Protein AF-A0A1M5I866-F1 (afdb_monomer_lite)

Structure (mmCIF, N/CA/C/O backbone):
data_AF-A0A1M5I866-F1
#
_entry.id   AF-A0A1M5I866-F1
#
loop_
_atom_site.group_PDB
_atom_site.id
_atom_site.type_symbol
_atom_site.label_atom_id
_atom_site.label_alt_id
_atom_site.label_comp_id
_atom_site.label_asym_id
_atom_site.label_entity_id
_atom_site.label_seq_id
_atom_site.pdbx_PDB_ins_code
_atom_site.Cartn_x
_atom_site.Cartn_y
_atom_site.Cartn_z
_atom_site.occupancy
_atom_site.B_iso_or_equiv
_atom_site.auth_seq_id
_atom_site.auth_comp_id
_atom_site.auth_asym_id
_atom_site.auth_atom_id
_atom_site.pdbx_PDB_model_num
ATOM 1 N N . MET A 1 1 ? -6.888 -16.465 33.500 1.00 37.28 1 MET A N 1
ATOM 2 C CA . MET A 1 1 ? -6.127 -15.785 32.427 1.00 37.28 1 MET A CA 1
ATOM 3 C C . MET A 1 1 ? -6.148 -16.662 31.179 1.00 37.28 1 MET A C 1
ATOM 5 O O . MET A 1 1 ? -5.552 -17.730 31.205 1.00 37.28 1 MET A O 1
ATOM 9 N N . ARG A 1 2 ? -6.890 -16.289 30.126 1.00 39.66 2 ARG A N 1
ATOM 10 C CA . ARG A 1 2 ? -6.839 -16.986 28.824 1.00 39.66 2 ARG A CA 1
ATOM 11 C C . ARG A 1 2 ? -5.579 -16.528 28.079 1.00 39.66 2 ARG A C 1
ATOM 13 O O . ARG A 1 2 ? -5.334 -15.328 28.019 1.00 39.66 2 ARG A O 1
ATOM 20 N N . LYS A 1 3 ? -4.788 -17.458 27.536 1.00 46.94 3 LYS A N 1
ATOM 21 C CA . LYS A 1 3 ? -3.702 -17.131 26.597 1.00 46.94 3 LYS A CA 1
ATOM 22 C C . LYS A 1 3 ? -4.344 -16.700 25.273 1.00 46.94 3 LYS A C 1
ATOM 24 O O . LYS A 1 3 ? -5.095 -17.491 24.710 1.00 46.94 3 LYS A O 1
ATOM 29 N N . LEU A 1 4 ? -4.096 -15.469 24.817 1.00 56.19 4 LEU A N 1
ATOM 30 C CA . LEU A 1 4 ? -4.446 -15.062 23.452 1.00 56.19 4 LEU A CA 1
ATOM 31 C C . LEU A 1 4 ? -3.505 -15.770 22.474 1.00 56.19 4 LEU A C 1
ATOM 33 O O . LEU A 1 4 ? -2.300 -15.821 22.721 1.00 56.19 4 LEU A O 1
ATOM 37 N N . SER A 1 5 ? -4.049 -16.312 21.385 1.00 70.25 5 SER A N 1
ATOM 38 C CA . SER A 1 5 ? -3.230 -16.724 20.246 1.00 70.25 5 SER A CA 1
ATOM 39 C C . SER A 1 5 ? -2.804 -15.500 19.425 1.00 70.25 5 SER A C 1
ATOM 41 O O . SER A 1 5 ? -3.466 -14.460 19.466 1.00 70.25 5 SER A O 1
ATOM 43 N N . ASP A 1 6 ? -1.728 -15.621 18.644 1.00 74.88 6 ASP A N 1
ATOM 44 C CA . ASP A 1 6 ? -1.258 -14.540 17.761 1.00 74.88 6 ASP A CA 1
ATOM 45 C C . ASP A 1 6 ? -2.342 -14.092 16.764 1.00 74.88 6 ASP A C 1
ATOM 47 O O . ASP A 1 6 ? -2.430 -12.916 16.409 1.00 74.88 6 ASP A O 1
ATOM 51 N N . LEU A 1 7 ? -3.221 -15.018 16.364 1.00 78.88 7 LEU A N 1
ATOM 52 C CA . LEU A 1 7 ? -4.364 -14.740 15.498 1.00 78.88 7 LEU A CA 1
ATOM 53 C C . LEU A 1 7 ? -5.448 -13.923 16.215 1.00 78.88 7 LEU A C 1
ATOM 55 O O . LEU A 1 7 ? -5.993 -12.985 15.634 1.00 78.88 7 LEU A O 1
ATOM 59 N N . ASP A 1 8 ? -5.748 -14.244 17.476 1.00 81.06 8 ASP A N 1
ATOM 60 C CA . ASP A 1 8 ? -6.726 -13.496 18.278 1.00 81.06 8 ASP A CA 1
ATOM 61 C C . ASP A 1 8 ? -6.262 -12.057 18.503 1.00 81.06 8 ASP A C 1
ATOM 63 O O . ASP A 1 8 ? -7.055 -11.119 18.400 1.00 81.06 8 ASP A O 1
ATOM 67 N N . LEU A 1 9 ? -4.963 -11.877 18.756 1.00 82.69 9 LEU A N 1
ATOM 68 C CA . LEU A 1 9 ? -4.355 -10.560 18.883 1.00 82.69 9 LEU A CA 1
ATOM 69 C C . LEU A 1 9 ? -4.421 -9.789 17.558 1.00 82.69 9 LEU A C 1
ATOM 71 O O . LEU A 1 9 ? -4.830 -8.631 17.546 1.00 82.69 9 LEU A O 1
ATOM 75 N N . ALA A 1 10 ? -4.084 -10.421 16.433 1.00 80.94 10 ALA A N 1
ATOM 76 C CA . ALA A 1 10 ? -4.152 -9.776 15.123 1.00 80.94 10 ALA A CA 1
ATOM 77 C C . ALA A 1 10 ? -5.589 -9.356 14.748 1.00 80.94 10 ALA A C 1
ATOM 79 O O . ALA A 1 10 ? -5.802 -8.257 14.229 1.00 80.94 10 ALA A O 1
ATOM 80 N N . ASN A 1 11 ? -6.584 -10.183 15.079 1.00 84.94 11 ASN A N 1
ATOM 81 C CA . ASN A 1 11 ? -8.001 -9.864 14.896 1.00 84.94 11 ASN A CA 1
ATOM 82 C C . ASN A 1 11 ? -8.461 -8.715 15.799 1.00 84.94 11 ASN A C 1
ATOM 84 O O . ASN A 1 11 ? -9.189 -7.831 15.343 1.00 84.94 11 ASN A O 1
ATOM 88 N N . LEU A 1 12 ? -8.018 -8.698 17.060 1.00 85.81 12 LEU A N 1
ATOM 89 C CA . LEU A 1 12 ? -8.283 -7.599 17.986 1.00 85.81 12 LEU A CA 1
ATOM 90 C C . LEU A 1 12 ? -7.741 -6.285 17.432 1.00 85.81 12 LEU A C 1
ATOM 92 O O . LEU A 1 12 ? -8.480 -5.310 17.337 1.00 85.81 12 LEU A O 1
ATOM 96 N N . ILE A 1 13 ? -6.479 -6.272 17.007 1.00 87.44 13 ILE A N 1
ATOM 97 C CA . ILE A 1 13 ? -5.832 -5.078 16.460 1.00 87.44 13 ILE A CA 1
ATOM 98 C C . ILE A 1 13 ? -6.568 -4.600 15.203 1.00 87.44 13 ILE A C 1
ATOM 100 O O . ILE A 1 13 ? -6.864 -3.413 15.084 1.00 87.44 13 ILE A O 1
ATOM 104 N N . SER A 1 14 ? -6.899 -5.506 14.279 1.00 85.81 14 SER A N 1
ATOM 105 C CA . SER A 1 14 ? -7.680 -5.179 13.081 1.00 85.81 14 SER A CA 1
ATOM 106 C C . SER A 1 14 ? -9.001 -4.496 13.446 1.00 85.81 14 SER A C 1
ATOM 108 O O . SER A 1 14 ? -9.296 -3.405 12.955 1.00 85.81 14 SER A O 1
ATOM 110 N N . LYS A 1 15 ? -9.752 -5.082 14.388 1.00 86.31 15 LYS A N 1
ATOM 111 C CA . LYS A 1 15 ? -11.013 -4.520 14.885 1.00 86.31 15 LYS A CA 1
ATOM 112 C C . LYS A 1 15 ? -10.823 -3.115 15.460 1.00 86.31 15 LYS A C 1
ATOM 114 O O . LYS A 1 15 ? -11.626 -2.237 15.163 1.00 86.31 15 LYS A O 1
ATOM 119 N N . ARG A 1 16 ? -9.752 -2.883 16.224 1.00 88.94 16 ARG A N 1
ATOM 120 C CA . ARG A 1 16 ? -9.436 -1.565 16.794 1.00 88.94 16 ARG A CA 1
ATOM 121 C C . ARG A 1 16 ? -9.176 -0.500 15.739 1.00 88.94 16 ARG A C 1
ATOM 123 O O . ARG A 1 16 ? -9.615 0.629 15.910 1.00 88.94 16 ARG A O 1
ATOM 130 N N . ILE A 1 17 ? -8.501 -0.843 14.643 1.00 89.00 17 ILE A N 1
ATOM 131 C CA . ILE A 1 17 ? -8.287 0.102 13.538 1.00 89.00 17 ILE A CA 1
ATOM 132 C C . ILE A 1 17 ? -9.621 0.532 12.919 1.00 89.00 17 ILE A C 1
ATOM 134 O O . ILE A 1 17 ? -9.815 1.718 12.662 1.00 89.00 17 ILE A O 1
ATOM 138 N N . PHE A 1 18 ? -10.548 -0.406 12.710 1.00 85.75 18 PHE A N 1
ATOM 139 C CA . PHE A 1 18 ? -11.878 -0.071 12.195 1.00 85.75 18 PHE A CA 1
ATOM 140 C C . PHE A 1 18 ? -12.699 0.743 13.196 1.00 85.75 18 PHE A C 1
ATOM 142 O O . PHE A 1 18 ? -13.291 1.737 12.803 1.00 85.75 18 PHE A O 1
ATOM 149 N N . GLU A 1 19 ? -12.647 0.404 14.485 1.00 85.94 19 GLU A N 1
ATOM 150 C CA . GLU A 1 19 ? -13.322 1.160 15.547 1.00 85.94 19 GLU A CA 1
ATOM 151 C C . GLU A 1 19 ? -12.848 2.622 15.604 1.00 85.94 19 GLU A C 1
ATOM 153 O O . GLU A 1 19 ? -13.665 3.534 15.698 1.00 85.94 19 GLU A O 1
ATOM 158 N N . ILE A 1 20 ? -11.539 2.870 15.470 1.00 87.62 20 ILE A N 1
ATOM 159 C CA . ILE A 1 20 ? -10.999 4.234 15.351 1.00 87.62 20 ILE A CA 1
ATOM 160 C C . ILE A 1 20 ? -11.556 4.917 14.097 1.00 87.62 20 ILE A C 1
ATOM 162 O O . ILE A 1 20 ? -11.954 6.079 14.164 1.00 87.62 20 ILE A O 1
ATOM 166 N N . GLY A 1 21 ? -11.595 4.217 12.961 1.00 82.50 21 GLY A N 1
ATOM 167 C CA . GLY A 1 21 ? -12.137 4.740 11.705 1.00 82.50 21 GLY A CA 1
ATOM 168 C C . GLY A 1 21 ? -13.603 5.145 11.823 1.00 82.50 21 GLY A C 1
ATOM 169 O O . GLY A 1 21 ? -13.958 6.243 11.407 1.00 82.50 21 GLY A O 1
ATOM 170 N N . ASP A 1 22 ? -14.422 4.314 12.463 1.00 81.69 22 ASP A N 1
ATOM 171 C CA . ASP A 1 22 ? -15.848 4.566 12.673 1.00 81.69 22 ASP A CA 1
ATOM 172 C C . ASP A 1 22 ? -16.076 5.745 13.628 1.00 81.69 22 ASP A C 1
ATOM 174 O O . ASP A 1 22 ? -16.865 6.640 13.332 1.00 81.69 22 ASP A O 1
ATOM 178 N N . LEU A 1 23 ? -15.339 5.804 14.744 1.00 82.94 23 LEU A N 1
ATOM 179 C CA . LEU A 1 23 ? -15.440 6.895 15.722 1.00 82.94 23 LEU A CA 1
ATOM 180 C C . LEU A 1 23 ? -14.969 8.239 15.160 1.00 82.94 23 LEU A C 1
ATOM 182 O O . LEU A 1 23 ? -15.486 9.290 15.533 1.00 82.94 23 LEU A O 1
ATOM 186 N N . THR A 1 24 ? -13.965 8.210 14.286 1.00 83.38 24 THR A N 1
ATOM 187 C CA . THR A 1 24 ? -13.359 9.415 13.710 1.00 83.38 24 THR A CA 1
ATOM 188 C C . THR A 1 24 ? -13.899 9.743 12.328 1.00 83.38 24 THR A C 1
ATOM 190 O O . THR A 1 24 ? -13.539 10.786 11.796 1.00 83.38 24 THR A O 1
ATOM 193 N N . GLU A 1 25 ? -14.761 8.909 11.745 1.00 82.12 25 GLU A N 1
ATOM 194 C CA . GLU A 1 25 ? -15.251 9.002 10.361 1.00 82.12 25 GLU A CA 1
ATOM 195 C C . GLU A 1 25 ? -14.118 9.109 9.320 1.00 82.12 25 GLU A C 1
ATOM 197 O O . GLU A 1 25 ? -14.269 9.720 8.258 1.00 82.12 25 GLU A O 1
ATOM 202 N N . LEU A 1 26 ? -12.943 8.558 9.629 1.00 79.25 26 LEU A N 1
ATOM 203 C CA . LEU A 1 26 ? -11.803 8.557 8.723 1.00 79.25 26 LEU A CA 1
ATOM 204 C C . LEU A 1 26 ? -11.763 7.260 7.922 1.00 79.25 26 LEU A C 1
ATOM 206 O O . LEU A 1 26 ? -11.798 6.158 8.466 1.00 79.25 26 LEU A O 1
ATOM 210 N N . SER A 1 27 ? -11.577 7.395 6.610 1.00 83.19 27 SER A N 1
ATOM 211 C CA . SER A 1 27 ? -11.164 6.263 5.781 1.00 83.19 27 SER A CA 1
ATOM 212 C C . SER A 1 27 ? -9.758 5.789 6.174 1.00 83.19 27 SER A C 1
ATOM 214 O O . SER A 1 27 ? -8.966 6.559 6.720 1.00 83.19 27 SER A O 1
ATOM 216 N N . LEU A 1 28 ? -9.399 4.548 5.830 1.00 78.19 28 LEU A N 1
ATOM 217 C CA . LEU A 1 28 ? -8.032 4.042 6.037 1.00 78.19 28 LEU A CA 1
ATOM 218 C C . LEU A 1 28 ? -6.965 4.920 5.360 1.00 78.19 28 LEU A C 1
ATOM 220 O O . LEU A 1 28 ? -5.873 5.077 5.901 1.00 78.19 28 LEU A O 1
ATOM 224 N N . ASP A 1 29 ? -7.276 5.502 4.198 1.00 79.00 29 ASP A N 1
ATOM 225 C CA . ASP A 1 29 ? -6.375 6.419 3.490 1.00 79.00 29 ASP A CA 1
ATOM 226 C C . ASP A 1 29 ? -6.192 7.725 4.276 1.00 79.00 29 ASP A C 1
ATOM 228 O O . ASP A 1 29 ? -5.072 8.176 4.511 1.00 79.00 29 ASP A O 1
ATOM 232 N N . SER A 1 30 ? -7.296 8.312 4.741 1.00 78.75 30 SER A N 1
ATOM 233 C CA . SER A 1 30 ? -7.289 9.536 5.548 1.00 78.75 30 SER A CA 1
ATOM 234 C C . SER A 1 30 ? -6.569 9.328 6.882 1.00 78.75 30 SER A C 1
ATOM 236 O O . SER A 1 30 ? -5.792 10.180 7.303 1.00 78.75 30 SER A O 1
ATOM 238 N N . MET A 1 31 ? -6.773 8.172 7.516 1.00 83.25 31 MET A N 1
ATOM 239 C CA . MET A 1 31 ? -6.103 7.781 8.754 1.00 83.25 31 MET A CA 1
ATOM 240 C C . MET A 1 31 ? -4.597 7.586 8.553 1.00 83.25 31 MET A C 1
ATOM 242 O O . MET A 1 31 ? -3.817 8.009 9.402 1.00 83.25 31 MET A O 1
ATOM 246 N N . ALA A 1 32 ? -4.169 7.006 7.426 1.00 85.56 32 ALA A N 1
ATOM 247 C CA . ALA A 1 32 ? -2.751 6.878 7.079 1.00 85.56 32 ALA A CA 1
ATOM 248 C C . ALA A 1 32 ? -2.067 8.251 7.029 1.00 85.56 32 ALA A C 1
ATOM 250 O O . ALA A 1 32 ? -1.017 8.460 7.633 1.00 85.56 32 ALA A O 1
ATOM 251 N N . ILE A 1 33 ? -2.705 9.206 6.347 1.00 83.12 33 ILE A N 1
ATOM 252 C CA . ILE A 1 33 ? -2.196 10.574 6.218 1.00 83.12 33 ILE A CA 1
ATOM 253 C C . ILE A 1 33 ? -2.158 11.259 7.588 1.00 83.12 33 ILE A C 1
ATOM 255 O O . ILE A 1 33 ? -1.139 11.844 7.942 1.00 83.12 33 ILE A O 1
ATOM 259 N N . PHE A 1 34 ? -3.239 11.158 8.363 1.00 83.81 34 PHE A N 1
ATOM 260 C CA . PHE A 1 34 ? -3.359 11.825 9.660 1.00 83.81 34 PHE A CA 1
ATOM 261 C C . PHE A 1 34 ? -2.366 11.290 10.703 1.00 83.81 34 PHE A C 1
ATOM 263 O O . PHE A 1 34 ? -1.769 12.059 11.446 1.00 83.81 34 PHE A O 1
ATOM 270 N N . THR A 1 35 ? -2.145 9.975 10.731 1.00 87.38 35 THR A N 1
ATOM 271 C CA . THR A 1 35 ? -1.233 9.319 11.688 1.00 87.38 35 THR A CA 1
ATOM 272 C C . THR A 1 35 ? 0.227 9.295 11.228 1.00 87.38 35 THR A C 1
ATOM 274 O O . THR A 1 35 ? 1.113 8.897 11.984 1.00 87.38 35 THR A O 1
ATOM 277 N N . GLY A 1 36 ? 0.502 9.670 9.974 1.00 83.00 36 GLY A N 1
ATOM 278 C CA . GLY A 1 36 ? 1.836 9.571 9.375 1.00 83.00 36 GLY A CA 1
ATOM 279 C C . GLY A 1 36 ? 2.321 8.130 9.166 1.00 83.00 36 GLY A C 1
ATOM 280 O O . GLY A 1 36 ? 3.514 7.900 8.958 1.00 83.00 36 GLY A O 1
ATOM 281 N N . VAL A 1 37 ? 1.420 7.145 9.227 1.00 85.88 37 VAL A N 1
ATOM 282 C CA . VAL A 1 37 ? 1.718 5.729 8.982 1.00 85.88 37 VAL A CA 1
ATOM 283 C C . VAL A 1 37 ? 1.367 5.372 7.542 1.00 85.88 37 VAL A C 1
ATOM 285 O O . VAL A 1 37 ? 0.352 5.802 7.006 1.00 85.88 37 VAL A O 1
ATOM 288 N N . SER A 1 38 ? 2.196 4.553 6.887 1.00 83.75 38 SER A N 1
ATOM 289 C CA . SER A 1 38 ? 1.929 4.166 5.499 1.00 83.75 38 SER A CA 1
ATOM 290 C C . SER A 1 38 ? 0.591 3.430 5.357 1.00 83.75 38 SER A C 1
ATOM 292 O O . SER A 1 38 ? 0.258 2.551 6.159 1.00 83.75 38 SER A O 1
ATOM 294 N N . TYR A 1 39 ? -0.137 3.708 4.274 1.00 84.06 39 TYR A N 1
ATOM 295 C CA . TYR A 1 39 ? -1.367 2.982 3.955 1.00 84.06 39 TYR A CA 1
ATOM 296 C C . TYR A 1 39 ? -1.141 1.465 3.862 1.00 84.06 39 TYR A C 1
ATOM 298 O O . TYR A 1 39 ? -1.969 0.681 4.318 1.00 84.06 39 TYR A O 1
ATOM 306 N N . SER A 1 40 ? -0.000 1.025 3.317 1.00 80.31 40 SER A N 1
ATOM 307 C CA . SER A 1 40 ? 0.361 -0.398 3.267 1.00 80.31 40 SER A CA 1
ATOM 308 C C . SER A 1 40 ? 0.444 -1.038 4.650 1.00 80.31 40 SER A C 1
ATOM 310 O O . SER A 1 40 ? 0.011 -2.178 4.808 1.00 80.31 40 SER A O 1
ATOM 312 N N . THR A 1 41 ? 0.950 -0.306 5.646 1.00 81.06 41 THR A N 1
ATOM 313 C CA . THR A 1 41 ? 1.003 -0.759 7.039 1.00 81.06 41 THR A CA 1
ATOM 314 C C . THR A 1 41 ? -0.411 -0.913 7.588 1.00 81.06 41 THR A C 1
ATOM 316 O O . THR A 1 41 ? -0.772 -2.018 7.985 1.00 81.06 41 THR A O 1
ATOM 319 N N . LEU A 1 42 ? -1.248 0.132 7.518 1.00 83.81 42 LEU A N 1
ATOM 320 C CA . LEU A 1 42 ? -2.639 0.078 7.996 1.00 83.81 42 LEU A CA 1
ATOM 321 C C . LEU A 1 42 ? -3.463 -1.011 7.294 1.00 83.81 42 LEU A C 1
ATOM 323 O O . LEU A 1 42 ? -4.204 -1.748 7.941 1.00 83.81 42 LEU A O 1
ATOM 327 N N . ARG A 1 43 ? -3.286 -1.176 5.980 1.00 83.94 43 ARG A N 1
ATOM 328 C CA . ARG A 1 43 ? -3.951 -2.221 5.191 1.00 83.94 43 ARG A CA 1
ATOM 329 C C . ARG A 1 43 ? -3.506 -3.631 5.569 1.00 83.94 43 ARG A C 1
ATOM 331 O O . ARG A 1 43 ? -4.274 -4.572 5.401 1.00 83.94 43 ARG A O 1
ATOM 338 N N . SER A 1 44 ? -2.264 -3.805 6.006 1.00 79.31 44 SER A N 1
ATOM 339 C CA . SER A 1 44 ? -1.793 -5.109 6.469 1.00 79.31 44 SER A CA 1
ATOM 340 C C . SER A 1 44 ? -2.295 -5.415 7.882 1.00 79.31 44 SER A C 1
ATOM 342 O O . SER A 1 44 ? -2.679 -6.553 8.153 1.00 79.31 44 SER A O 1
ATOM 344 N N . ILE A 1 45 ? -2.385 -4.396 8.751 1.00 82.12 45 ILE A N 1
ATOM 345 C CA . ILE A 1 45 ? -3.019 -4.511 10.077 1.00 82.12 45 ILE A CA 1
ATOM 346 C C . ILE A 1 45 ? -4.474 -4.943 9.933 1.00 82.12 45 ILE A C 1
ATOM 348 O O . ILE A 1 45 ? -4.892 -5.913 10.558 1.00 82.12 45 ILE A O 1
ATOM 352 N N . SER A 1 46 ? -5.237 -4.263 9.074 1.00 77.62 46 SER A N 1
ATOM 353 C CA . SER A 1 46 ? -6.660 -4.559 8.878 1.00 77.62 46 SER A CA 1
ATOM 354 C C . SER A 1 46 ? -6.921 -5.945 8.282 1.00 77.62 46 SER A C 1
ATOM 356 O O . SER A 1 46 ? -8.031 -6.465 8.360 1.00 77.62 46 SER A O 1
ATOM 358 N N . LYS A 1 47 ? -5.891 -6.576 7.710 1.00 78.62 47 LYS A N 1
ATOM 359 C CA . LYS A 1 47 ? -5.925 -7.947 7.193 1.00 78.62 47 LYS A CA 1
ATOM 360 C C . LYS A 1 47 ? -5.326 -8.980 8.142 1.00 78.62 47 LYS A C 1
ATOM 362 O O . LYS A 1 47 ? -5.208 -10.134 7.743 1.00 78.62 47 LYS A O 1
ATOM 367 N N . ALA A 1 48 ? -4.927 -8.578 9.351 1.00 74.81 48 ALA A N 1
ATOM 368 C CA . ALA A 1 48 ? -4.267 -9.447 10.321 1.00 74.81 48 ALA A CA 1
ATOM 369 C C . ALA A 1 48 ? -3.018 -10.162 9.744 1.00 74.81 48 ALA A C 1
ATOM 371 O O . ALA A 1 48 ? -2.714 -11.289 10.122 1.00 74.81 48 ALA A O 1
ATOM 372 N N . SER A 1 49 ? -2.303 -9.527 8.798 1.00 62.34 49 SER A N 1
ATOM 373 C CA . SER A 1 49 ? -1.291 -10.197 7.961 1.00 62.34 49 SER A CA 1
ATOM 374 C C . SER A 1 49 ? 0.167 -9.784 8.201 1.00 62.34 49 SER A C 1
ATOM 376 O O . SER A 1 49 ? 1.049 -10.312 7.527 1.00 62.34 49 SER A O 1
ATOM 378 N N . LEU A 1 50 ? 0.458 -8.850 9.118 1.00 61.41 50 LEU A N 1
ATOM 379 C CA . LEU A 1 50 ? 1.837 -8.456 9.459 1.00 61.41 50 LEU A CA 1
ATOM 380 C C . LEU A 1 50 ? 2.070 -8.342 10.967 1.00 61.41 50 LEU A C 1
ATOM 382 O O . LEU A 1 50 ? 1.238 -7.794 11.688 1.00 61.41 50 LEU A O 1
ATOM 386 N N . SER A 1 51 ? 3.277 -8.715 11.399 1.00 66.19 51 SER A N 1
ATOM 387 C CA . SER A 1 51 ? 3.848 -8.298 12.681 1.00 66.19 51 SER A CA 1
ATOM 388 C C . SER A 1 51 ? 4.282 -6.832 12.594 1.00 66.19 51 SER A C 1
ATOM 390 O O . SER A 1 51 ? 5.176 -6.493 11.814 1.00 66.19 51 SER A O 1
ATOM 392 N N . ILE A 1 52 ? 3.650 -5.955 13.368 1.00 74.75 52 ILE A N 1
ATOM 393 C CA . ILE A 1 52 ? 3.927 -4.514 13.369 1.00 74.75 52 ILE A CA 1
ATOM 394 C C . ILE A 1 52 ? 4.540 -4.084 14.692 1.00 74.75 52 ILE A C 1
ATOM 396 O O . ILE A 1 52 ? 4.246 -4.651 15.742 1.00 74.75 52 ILE A O 1
ATOM 400 N N . SER A 1 53 ? 5.440 -3.101 14.624 1.00 81.88 53 SER A N 1
ATOM 401 C CA . SER A 1 53 ? 6.135 -2.587 15.798 1.00 81.88 53 SER A CA 1
ATOM 402 C C . SER A 1 53 ? 5.189 -1.820 16.723 1.00 81.88 53 SER A C 1
ATOM 404 O O . SER A 1 53 ? 4.277 -1.126 16.271 1.00 81.88 53 SER A O 1
ATOM 406 N N . LEU A 1 54 ? 5.472 -1.871 18.028 1.00 83.12 54 LEU A N 1
ATOM 407 C CA . LEU A 1 54 ? 4.808 -1.034 19.036 1.00 83.12 54 LEU A CA 1
ATOM 408 C C . LEU A 1 54 ? 4.906 0.466 18.707 1.00 83.12 54 LEU A C 1
ATOM 410 O O . LEU A 1 54 ? 3.946 1.194 18.935 1.00 83.12 54 LEU A O 1
ATOM 414 N N . ASP A 1 55 ? 6.011 0.906 18.095 1.00 84.25 55 ASP A N 1
ATOM 415 C CA . ASP A 1 55 ? 6.187 2.290 17.623 1.00 84.25 55 ASP A CA 1
ATOM 416 C C . ASP A 1 55 ? 5.116 2.696 16.601 1.00 84.25 55 ASP A C 1
ATOM 418 O O . ASP A 1 55 ? 4.538 3.777 16.680 1.00 84.25 55 ASP A O 1
ATOM 422 N N . SER A 1 56 ? 4.780 1.800 15.669 1.00 84.62 56 SER A N 1
ATOM 423 C CA . SER A 1 56 ? 3.741 2.075 14.674 1.00 84.62 56 SER A CA 1
ATOM 424 C C . SER A 1 56 ? 2.366 2.201 15.330 1.00 84.62 56 SER A C 1
ATOM 426 O O . SER A 1 56 ? 1.592 3.078 14.957 1.00 84.62 56 SER A O 1
ATOM 428 N N . PHE A 1 57 ? 2.065 1.371 16.334 1.00 88.19 57 PHE A N 1
ATOM 429 C CA . PHE A 1 57 ? 0.822 1.496 17.100 1.00 88.19 57 PHE A CA 1
ATOM 430 C C . PHE A 1 57 ? 0.774 2.790 17.907 1.00 88.19 57 PHE A C 1
ATOM 432 O O . PHE A 1 57 ? -0.271 3.434 17.943 1.00 88.19 57 PHE A O 1
ATOM 439 N N . ALA A 1 58 ? 1.898 3.219 18.484 1.00 87.88 58 ALA A N 1
ATOM 440 C CA . ALA A 1 58 ? 1.980 4.494 19.188 1.00 87.88 58 ALA A CA 1
ATOM 441 C C . ALA A 1 58 ? 1.660 5.667 18.250 1.00 87.88 58 ALA A C 1
ATOM 443 O O . ALA A 1 58 ? 0.865 6.532 18.608 1.00 87.88 58 ALA A O 1
ATOM 444 N N . ARG A 1 59 ? 2.190 5.654 17.019 1.00 88.50 59 ARG A N 1
ATOM 445 C CA . ARG A 1 59 ? 1.880 6.669 15.996 1.00 88.50 59 ARG A CA 1
ATOM 446 C C . ARG A 1 59 ? 0.420 6.658 15.552 1.00 88.50 59 ARG A C 1
ATOM 448 O O . ARG A 1 59 ? -0.127 7.715 15.272 1.00 88.50 59 ARG A O 1
ATOM 455 N N . ILE A 1 60 ? -0.216 5.487 15.502 1.00 89.94 60 ILE A N 1
ATOM 456 C CA . ILE A 1 60 ? -1.648 5.382 15.185 1.00 89.94 60 ILE A CA 1
ATOM 457 C C . ILE A 1 60 ? -2.494 5.943 16.331 1.00 89.94 60 ILE A C 1
ATOM 459 O O . ILE A 1 60 ? -3.454 6.659 16.082 1.00 89.94 60 ILE A O 1
ATOM 463 N N . CYS A 1 61 ? -2.147 5.626 17.579 1.00 90.88 61 CYS A N 1
ATOM 464 C CA . CYS A 1 61 ? -2.968 5.944 18.748 1.00 90.88 61 CYS A CA 1
ATOM 465 C C . CYS A 1 61 ? -2.795 7.388 19.241 1.00 90.88 61 CYS A C 1
ATOM 467 O O . CYS A 1 61 ? -3.762 8.003 19.695 1.00 90.88 61 CYS A O 1
ATOM 469 N N . SER A 1 62 ? -1.579 7.934 19.151 1.00 89.31 62 SER A N 1
ATOM 470 C CA . SER A 1 62 ? -1.221 9.243 19.709 1.00 89.31 62 SER A CA 1
ATOM 471 C C . SER A 1 62 ? -2.093 10.398 19.191 1.00 89.31 62 SER A C 1
ATOM 473 O O . SER A 1 62 ? -2.586 11.147 20.034 1.00 89.31 62 SER A O 1
ATOM 475 N N . PRO A 1 63 ? -2.383 10.524 17.880 1.00 88.25 63 PRO A N 1
ATOM 476 C CA . PRO A 1 63 ? -3.240 11.596 17.358 1.00 88.25 63 PRO A CA 1
ATOM 477 C C . PRO A 1 63 ? -4.691 11.545 17.855 1.00 88.25 63 PRO A C 1
ATOM 479 O O . PRO A 1 63 ? -5.403 12.542 17.804 1.00 88.25 63 PRO A O 1
ATOM 482 N N . PHE A 1 64 ? -5.144 10.386 18.339 1.00 89.06 64 PHE A N 1
ATOM 483 C CA . PHE A 1 64 ? -6.492 10.195 18.879 1.00 89.06 64 PH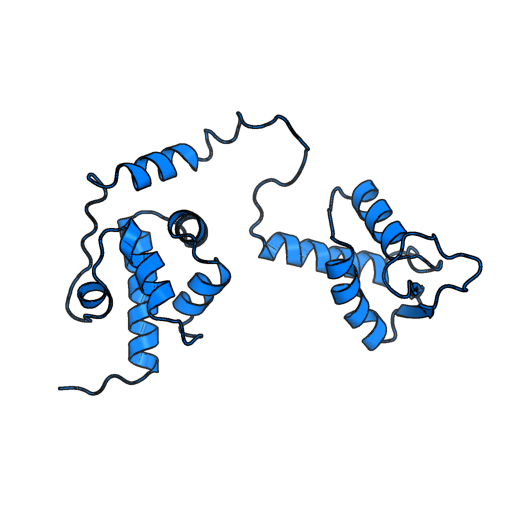E A CA 1
ATOM 484 C C . PHE A 1 64 ? -6.522 10.196 20.409 1.00 89.06 64 PHE A C 1
ATOM 486 O O . PHE A 1 64 ? -7.563 9.916 21.002 1.00 89.06 64 PHE A O 1
ATOM 493 N N . ASN A 1 65 ? -5.386 10.497 21.048 1.00 89.50 65 ASN A N 1
ATOM 494 C CA . ASN A 1 65 ? -5.201 10.446 22.494 1.00 89.50 65 ASN A CA 1
ATOM 495 C C . ASN A 1 65 ? -5.579 9.079 23.107 1.00 89.50 65 ASN A C 1
ATOM 497 O O . ASN A 1 65 ? -6.121 8.997 24.209 1.00 89.50 65 ASN A O 1
ATOM 501 N N . ILE A 1 66 ? -5.312 7.995 22.372 1.00 90.69 66 ILE A N 1
ATOM 502 C CA . ILE A 1 66 ? -5.542 6.622 22.828 1.00 90.69 66 ILE A CA 1
ATOM 503 C C . ILE A 1 66 ? -4.251 6.109 23.468 1.00 90.69 66 ILE A C 1
ATOM 505 O O . ILE A 1 66 ? -3.177 6.171 22.867 1.00 90.69 66 ILE A O 1
ATOM 509 N N . SER A 1 67 ? -4.341 5.570 24.683 1.00 90.94 67 SER A N 1
ATOM 510 C CA . SER A 1 67 ? -3.204 4.886 25.301 1.00 90.94 67 SER A CA 1
ATOM 511 C C . SER A 1 67 ? -3.034 3.483 24.708 1.00 90.94 67 SER A C 1
ATOM 513 O O . SER A 1 67 ? -4.010 2.813 24.370 1.00 90.94 67 SER A O 1
ATOM 515 N N . LEU A 1 68 ? -1.794 2.993 24.608 1.00 89.75 68 LEU A N 1
ATOM 516 C CA . LEU A 1 68 ? -1.548 1.634 24.106 1.00 89.75 68 LEU A CA 1
ATOM 517 C C . LEU A 1 68 ? -2.208 0.563 24.983 1.00 89.75 68 LEU A C 1
ATOM 519 O O . LEU A 1 68 ? -2.702 -0.432 24.460 1.00 89.75 68 LEU A O 1
ATOM 523 N N . SER A 1 69 ? -2.264 0.774 26.301 1.00 89.50 69 SER A N 1
ATOM 524 C CA . SER A 1 69 ? -2.975 -0.123 27.217 1.00 89.50 69 SER A CA 1
ATOM 525 C C . SER A 1 69 ? -4.454 -0.241 26.864 1.00 89.50 69 SER A C 1
ATOM 527 O O . SER A 1 69 ? -4.984 -1.345 26.847 1.00 89.50 69 SER A O 1
ATOM 529 N N . ASP A 1 70 ? -5.096 0.875 26.516 1.00 89.50 70 ASP A N 1
ATOM 530 C CA . ASP A 1 70 ? -6.510 0.884 26.142 1.00 89.50 70 ASP A CA 1
ATOM 531 C C . ASP A 1 70 ? -6.737 0.265 24.766 1.00 89.50 70 ASP A C 1
ATOM 533 O O . ASP A 1 70 ? -7.720 -0.444 24.551 1.00 89.50 70 ASP A O 1
ATOM 537 N N . PHE A 1 71 ? -5.806 0.495 23.839 1.00 89.62 71 PHE A N 1
ATOM 538 C CA . PHE A 1 71 ? -5.851 -0.087 22.505 1.00 89.62 71 PHE A CA 1
ATOM 539 C C . PHE A 1 71 ? -5.826 -1.622 22.555 1.00 89.62 71 PHE A C 1
ATOM 541 O O . PHE A 1 71 ? -6.648 -2.275 21.909 1.00 89.62 71 PHE A O 1
ATOM 548 N N . PHE A 1 72 ? -4.926 -2.204 23.353 1.00 89.06 72 PHE A N 1
ATOM 549 C CA . PHE A 1 72 ? -4.756 -3.657 23.453 1.00 89.06 72 PHE A CA 1
ATOM 550 C C . PHE A 1 72 ? -5.697 -4.348 24.454 1.00 89.06 72 PHE A C 1
ATOM 552 O O . PHE A 1 72 ? -5.668 -5.575 24.548 1.00 89.06 72 PHE A O 1
ATOM 559 N N . ASP A 1 73 ? -6.542 -3.613 25.181 1.00 87.19 73 ASP A N 1
ATOM 560 C CA . ASP A 1 73 ? -7.506 -4.202 26.116 1.00 87.19 73 ASP A CA 1
ATOM 561 C C . ASP A 1 73 ? -8.746 -4.734 25.369 1.00 87.19 73 ASP A C 1
ATOM 563 O O . ASP A 1 73 ? -9.518 -3.936 24.854 1.00 87.19 73 ASP A O 1
ATOM 567 N N . PRO A 1 74 ? -9.019 -6.048 25.309 1.00 83.12 74 PRO A N 1
ATOM 568 C CA . PRO A 1 74 ? -10.189 -6.589 24.609 1.00 83.12 74 PRO A CA 1
ATOM 569 C C . PRO A 1 74 ? -11.545 -6.183 25.205 1.00 83.12 74 PRO A C 1
ATOM 571 O O . PRO A 1 74 ? -12.562 -6.318 24.522 1.00 83.12 74 PRO A O 1
ATOM 574 N N . GLN A 1 75 ? -11.595 -5.762 26.473 1.00 84.50 75 GLN A N 1
ATOM 575 C CA . GLN A 1 75 ? -12.846 -5.484 27.187 1.00 84.50 75 GLN A CA 1
ATOM 576 C C . GLN A 1 75 ? -13.227 -4.004 27.187 1.00 84.50 75 GLN A C 1
ATOM 578 O O . GLN A 1 75 ? -14.382 -3.668 27.452 1.00 84.50 75 GLN A O 1
ATOM 583 N N . LYS A 1 76 ? -12.284 -3.115 26.872 1.00 84.69 76 LYS A N 1
ATOM 584 C CA . LYS A 1 76 ? -12.522 -1.673 26.854 1.00 84.69 76 LYS A CA 1
ATOM 585 C C . LYS A 1 76 ? -13.119 -1.239 25.516 1.00 84.69 76 LYS A C 1
ATOM 587 O O . LYS A 1 76 ? -12.640 -1.644 24.463 1.00 84.69 76 LYS A O 1
ATOM 592 N N . VAL A 1 77 ? -14.141 -0.393 25.516 1.00 84.25 77 VAL A N 1
ATOM 593 C CA . VAL A 1 77 ? -14.603 0.277 24.285 1.00 84.25 77 VAL A CA 1
ATOM 594 C C . VAL A 1 77 ? -13.750 1.527 24.085 1.00 84.25 77 VAL A C 1
ATOM 596 O O . VAL A 1 77 ? -13.499 2.249 25.055 1.00 84.25 77 VAL A O 1
ATOM 599 N N . LEU A 1 78 ? -13.264 1.776 22.866 1.00 86.31 78 LEU A N 1
ATOM 600 C CA . LEU A 1 78 ? -12.522 3.004 22.598 1.00 86.31 78 LEU A CA 1
ATOM 601 C C . LEU A 1 78 ? -13.481 4.194 22.652 1.00 86.31 78 LEU A C 1
ATOM 603 O O . LEU A 1 78 ? -14.580 4.163 22.108 1.00 86.31 78 LEU A O 1
ATOM 607 N N . SER A 1 79 ? -13.048 5.265 23.307 1.00 83.06 79 SER A N 1
ATOM 608 C CA . SER A 1 79 ? -13.782 6.525 23.357 1.00 83.06 79 SER A CA 1
ATOM 609 C C . SER A 1 79 ? -12.842 7.632 22.920 1.00 83.06 79 SER A C 1
ATOM 611 O O . SER A 1 79 ? -11.914 7.981 23.647 1.00 83.06 79 SER A O 1
ATOM 613 N N . ILE A 1 80 ? -13.087 8.177 21.731 1.00 84.44 80 ILE A N 1
ATOM 614 C CA . ILE A 1 80 ? -12.304 9.274 21.164 1.00 84.44 80 ILE A CA 1
ATOM 615 C C . ILE A 1 80 ? -13.149 10.539 21.257 1.00 84.44 80 ILE A C 1
ATOM 617 O O . ILE A 1 80 ? -14.202 10.645 20.625 1.00 84.44 80 ILE A O 1
ATOM 621 N N . ASP A 1 81 ? -12.690 11.514 22.040 1.00 80.62 81 ASP A N 1
ATOM 622 C CA . ASP A 1 81 ? -13.356 12.812 22.144 1.00 80.62 81 ASP A CA 1
ATOM 623 C C . ASP A 1 81 ? -13.027 13.675 20.918 1.00 80.62 81 ASP A C 1
ATOM 625 O O . ASP A 1 81 ? -12.173 14.562 20.942 1.00 80.62 81 ASP A O 1
ATOM 629 N N . CYS A 1 82 ? -13.720 13.396 19.814 1.00 74.50 82 CYS A N 1
ATOM 630 C CA . CYS A 1 82 ? -13.507 14.069 18.534 1.00 74.50 82 CYS A CA 1
ATOM 631 C C . CYS A 1 82 ? -13.745 15.589 18.600 1.00 74.50 82 CYS A C 1
ATOM 633 O O . CYS A 1 82 ? -13.237 16.328 17.758 1.00 74.50 82 CYS A O 1
ATOM 635 N N . LYS A 1 83 ? -14.489 16.080 19.603 1.00 70.88 83 LYS A N 1
ATOM 636 C CA . LYS A 1 83 ? -14.747 17.517 19.788 1.00 70.88 83 LYS A CA 1
ATOM 637 C C . LYS A 1 83 ? -13.538 18.259 20.355 1.00 70.88 83 LYS A C 1
ATOM 639 O O . LYS A 1 83 ? -13.396 19.447 20.093 1.00 70.88 83 LYS A O 1
ATOM 644 N N . LYS A 1 84 ? -12.669 17.569 21.099 1.00 76.88 84 LYS A N 1
ATOM 645 C CA . LYS A 1 84 ? -11.435 18.138 21.665 1.00 76.88 84 LYS A CA 1
ATOM 646 C C . LYS A 1 84 ? -10.229 18.034 20.730 1.00 76.88 84 LYS A C 1
ATOM 648 O O . LYS A 1 84 ? -9.205 18.653 20.994 1.00 76.88 84 LYS A O 1
ATOM 653 N N . LEU A 1 85 ? -10.341 17.269 19.644 1.00 83.00 85 LEU A N 1
ATOM 654 C CA . LEU A 1 85 ? -9.278 17.100 18.655 1.00 83.00 85 LEU A CA 1
ATOM 655 C C . LEU A 1 85 ? -9.389 18.176 17.566 1.00 83.00 85 LEU A C 1
ATOM 657 O O . LEU A 1 85 ? -9.907 17.932 16.475 1.00 83.00 85 LEU A O 1
ATOM 661 N N . GLU A 1 86 ? -8.903 19.383 17.861 1.00 80.62 86 GLU A N 1
ATOM 662 C CA . GLU A 1 86 ? -8.867 20.488 16.889 1.00 80.62 86 GLU A CA 1
ATOM 663 C C . GLU A 1 86 ? -8.117 20.098 15.610 1.00 80.62 86 GLU A C 1
ATOM 665 O O . GLU A 1 86 ? -8.592 20.373 14.511 1.00 80.62 86 GLU A O 1
ATOM 670 N N . GLU A 1 87 ? -7.005 19.370 15.733 1.00 81.25 87 GLU A N 1
ATOM 671 C CA . GLU A 1 87 ? -6.208 18.889 14.599 1.00 81.25 87 GLU A CA 1
ATOM 672 C C . GLU A 1 87 ? -6.991 17.944 13.682 1.00 81.25 87 GLU A C 1
ATOM 674 O O . GLU A 1 87 ? -6.892 18.049 12.459 1.00 81.25 87 GLU A O 1
ATOM 679 N N . LEU A 1 88 ? -7.816 17.059 14.252 1.00 83.00 88 LEU A N 1
ATOM 680 C CA . LEU A 1 88 ? -8.668 16.149 13.484 1.00 83.00 88 LEU A CA 1
ATOM 681 C C . LEU A 1 88 ? -9.739 16.929 12.716 1.00 83.00 88 LEU A C 1
ATOM 683 O O . LEU A 1 88 ? -9.985 16.654 11.542 1.00 83.00 88 LEU A O 1
ATOM 687 N N . ASN A 1 89 ? -10.351 17.927 13.352 1.00 82.25 89 ASN A N 1
ATOM 688 C CA . ASN A 1 89 ? -11.357 18.769 12.709 1.00 82.25 89 ASN A CA 1
ATOM 689 C C . ASN A 1 89 ? -10.737 19.638 11.606 1.00 82.25 89 ASN A C 1
ATOM 691 O O . ASN A 1 89 ? -11.264 19.684 10.495 1.00 82.25 89 ASN A O 1
ATOM 695 N N . LEU A 1 90 ? -9.574 20.244 11.859 1.00 82.62 90 LEU A N 1
ATOM 696 C CA . LEU A 1 90 ? -8.800 20.973 10.853 1.00 82.62 90 LEU A CA 1
ATOM 697 C C . LEU A 1 90 ? -8.413 20.065 9.684 1.00 82.62 90 LEU A C 1
ATOM 699 O O . LEU A 1 90 ? -8.557 20.465 8.527 1.00 82.62 90 LEU A O 1
ATOM 703 N N . PHE A 1 91 ? -7.984 18.835 9.966 1.00 84.06 91 PHE A N 1
ATOM 704 C CA . PHE A 1 91 ? -7.659 17.845 8.950 1.00 84.06 91 PHE A CA 1
ATOM 705 C C . PHE A 1 91 ? -8.886 17.465 8.120 1.00 84.06 91 PHE A C 1
ATOM 707 O O . PHE A 1 91 ? -8.814 17.511 6.894 1.00 84.06 91 PHE A O 1
ATOM 714 N N . LYS A 1 92 ? -10.032 17.164 8.743 1.00 81.00 92 LYS A N 1
ATOM 715 C CA . LYS A 1 92 ? -11.302 16.888 8.045 1.00 81.00 92 LYS A CA 1
ATOM 716 C C . LYS A 1 92 ? -11.744 18.066 7.173 1.00 81.00 92 LYS A C 1
ATOM 718 O O . LYS A 1 92 ? -12.143 17.875 6.028 1.00 81.00 92 LYS A O 1
ATOM 723 N N . MET A 1 93 ? -11.624 19.296 7.670 1.00 76.56 93 MET A N 1
ATOM 724 C CA . MET A 1 93 ? -11.954 20.507 6.910 1.00 76.56 93 MET A CA 1
ATOM 725 C C . MET A 1 93 ? -10.982 20.762 5.749 1.00 76.56 93 MET A C 1
ATOM 727 O O . MET A 1 93 ? -11.399 21.241 4.695 1.00 76.56 93 MET A O 1
ATOM 731 N N . ALA A 1 94 ? -9.695 20.455 5.923 1.00 71.38 94 ALA A N 1
ATOM 732 C CA . ALA A 1 94 ? -8.672 20.597 4.888 1.00 71.38 94 ALA A CA 1
ATOM 733 C C . ALA A 1 94 ? -8.741 19.489 3.826 1.00 71.38 94 ALA A C 1
ATOM 735 O O . ALA A 1 94 ? -8.456 19.747 2.661 1.00 71.38 94 ALA A O 1
ATOM 736 N N . SER A 1 95 ? -9.131 18.278 4.223 1.00 63.97 95 SER A N 1
ATOM 737 C CA . SER A 1 95 ? -9.270 17.104 3.354 1.00 63.97 95 SER A CA 1
ATOM 738 C C . SER A 1 95 ? -10.671 16.952 2.751 1.00 63.97 95 SER A C 1
ATOM 740 O O . SER A 1 95 ? -10.865 16.106 1.877 1.00 63.97 95 SER A O 1
ATOM 742 N N . SER A 1 96 ? -11.630 17.794 3.158 1.00 54.59 96 SER A N 1
ATOM 743 C CA . SER A 1 96 ? -12.962 17.853 2.560 1.00 54.59 96 SER A CA 1
ATOM 744 C C . SER A 1 96 ? -12.861 18.136 1.053 1.00 54.59 96 SER A C 1
ATOM 746 O O . SER A 1 96 ? -12.189 19.093 0.645 1.00 54.59 96 SER A O 1
ATOM 748 N N . PRO A 1 97 ? -13.548 17.351 0.204 1.00 51.31 97 PRO A N 1
ATOM 749 C CA . PRO A 1 97 ? -13.444 17.448 -1.251 1.00 51.31 97 PRO A CA 1
ATOM 750 C C . PRO A 1 97 ? -13.851 18.817 -1.823 1.00 51.31 97 PRO A C 1
ATOM 752 O O . PRO A 1 97 ? -13.513 19.108 -2.968 1.00 51.31 97 PRO A O 1
ATOM 755 N N . LEU A 1 98 ? -14.504 19.692 -1.043 1.00 44.34 98 LEU A N 1
ATOM 756 C CA . LEU A 1 98 ? -14.832 21.056 -1.475 1.00 44.34 98 LEU A CA 1
ATOM 757 C C . LEU A 1 98 ? -13.650 22.044 -1.448 1.00 44.34 98 LEU A C 1
ATOM 759 O O . LEU A 1 98 ? -13.711 23.054 -2.147 1.00 44.34 98 LEU A O 1
ATOM 763 N N . ARG A 1 99 ? -12.573 21.805 -0.681 1.00 39.97 99 ARG A N 1
ATOM 764 C CA . ARG A 1 99 ? -11.467 22.784 -0.541 1.00 39.97 99 ARG A CA 1
ATOM 765 C C . ARG A 1 99 ? -10.234 22.481 -1.397 1.00 39.97 99 ARG A C 1
ATOM 767 O O . ARG A 1 99 ? -9.379 23.351 -1.563 1.00 39.97 99 ARG A O 1
ATOM 774 N N . ASN A 1 100 ? -10.184 21.312 -2.030 1.00 42.97 100 ASN A N 1
ATOM 775 C CA . ASN A 1 100 ? -9.099 20.943 -2.944 1.00 42.97 100 ASN A CA 1
ATOM 776 C C . ASN A 1 100 ? -9.157 21.652 -4.316 1.00 42.97 100 ASN A C 1
ATOM 778 O O . ASN A 1 100 ? -8.275 21.426 -5.129 1.00 42.97 100 ASN A O 1
ATOM 782 N N . GLN A 1 101 ? -10.110 22.565 -4.557 1.00 44.91 101 GLN A N 1
ATOM 783 C CA . GLN A 1 101 ? -10.163 23.388 -5.782 1.00 44.91 101 GLN A CA 1
ATOM 784 C C . GLN A 1 101 ? -9.276 24.654 -5.758 1.00 44.91 101 GLN A C 1
ATOM 786 O O . GLN A 1 101 ? -9.310 25.442 -6.697 1.00 44.91 101 GLN A O 1
ATOM 791 N N . LYS A 1 102 ? -8.504 24.923 -4.690 1.00 36.09 102 LYS A N 1
ATOM 792 C CA . LYS A 1 102 ? -7.697 26.165 -4.586 1.00 36.09 102 LYS A CA 1
ATOM 793 C C . LYS A 1 102 ? -6.213 25.978 -4.267 1.00 36.09 102 LYS A C 1
ATOM 795 O O . LYS A 1 102 ? -5.554 26.909 -3.811 1.00 36.09 102 LYS A O 1
ATOM 800 N N . ARG A 1 103 ? -5.658 24.805 -4.571 1.00 36.28 103 ARG A N 1
ATOM 801 C CA . ARG A 1 103 ? -4.206 24.635 -4.762 1.00 36.28 103 ARG A CA 1
ATOM 802 C C . ARG A 1 103 ? -3.906 24.054 -6.145 1.00 36.28 103 ARG A C 1
ATOM 804 O O . ARG A 1 103 ? -3.055 23.191 -6.286 1.00 36.28 103 ARG A O 1
ATOM 811 N N . ASP A 1 104 ? -4.592 24.582 -7.156 1.00 37.62 104 ASP A N 1
ATOM 812 C CA . ASP A 1 104 ? -4.265 24.390 -8.569 1.00 37.62 104 ASP A CA 1
ATOM 813 C C . ASP A 1 104 ? -3.373 25.534 -9.053 1.00 37.62 104 ASP A C 1
ATOM 815 O O . ASP A 1 104 ? -3.801 26.396 -9.809 1.00 37.62 104 ASP A O 1
ATOM 819 N N . LEU A 1 105 ? -2.125 25.565 -8.594 1.00 40.44 105 LEU A N 1
ATOM 820 C CA . LEU A 1 105 ? -1.039 26.248 -9.298 1.00 40.44 105 LEU A CA 1
ATOM 821 C C . LEU A 1 105 ? 0.243 25.455 -9.036 1.00 40.44 105 LEU A C 1
ATOM 823 O O . LEU A 1 105 ? 1.074 25.850 -8.227 1.00 40.44 105 LEU A O 1
ATOM 827 N N . VAL A 1 106 ? 0.329 24.276 -9.654 1.00 33.34 106 VAL A N 1
ATOM 828 C CA . VAL A 1 106 ? 1.468 23.783 -10.451 1.00 33.34 106 VAL A CA 1
ATOM 829 C C . VAL A 1 106 ? 1.193 22.315 -10.811 1.00 33.34 106 VAL A C 1
ATOM 831 O O . VAL A 1 106 ? 1.150 21.438 -9.954 1.00 33.34 106 VAL A O 1
ATOM 834 N N . SER A 1 107 ? 1.075 22.107 -12.122 1.00 33.00 107 SER A N 1
ATOM 835 C CA . SER A 1 107 ? 1.155 20.851 -12.880 1.00 33.00 107 SER A CA 1
ATOM 836 C C . SE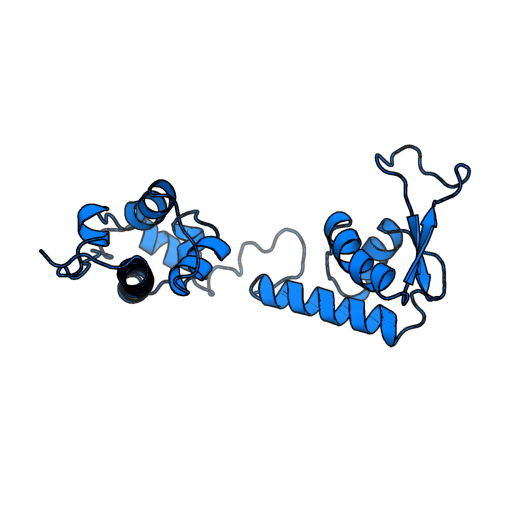R A 1 107 ? -0.086 19.939 -12.912 1.00 33.00 107 SER A C 1
ATOM 838 O O . SER A 1 107 ? -0.534 19.442 -11.880 1.00 33.00 107 SER A O 1
ATOM 840 N N . PRO A 1 108 ? -0.643 19.686 -14.114 1.00 39.41 108 PRO A N 1
ATOM 841 C CA . PRO A 1 108 ? -1.936 19.043 -14.265 1.00 39.41 108 PRO A CA 1
ATOM 842 C C . PRO A 1 108 ? -1.837 17.509 -14.268 1.00 39.41 108 PRO A C 1
ATOM 844 O O . PRO A 1 108 ? -0.886 16.918 -14.772 1.00 39.41 108 PRO A O 1
ATOM 847 N N . ILE A 1 109 ? -2.924 16.911 -13.774 1.00 40.47 109 ILE A N 1
ATOM 848 C CA . ILE A 1 109 ? -3.348 15.507 -13.865 1.00 40.47 109 ILE A CA 1
ATOM 849 C C . ILE A 1 109 ? -2.691 14.537 -12.873 1.00 40.47 109 ILE A C 1
ATOM 851 O O . ILE A 1 109 ? -1.721 13.845 -13.166 1.00 40.47 109 ILE A O 1
ATOM 855 N N . SER A 1 110 ? -3.357 14.362 -11.729 1.00 36.09 110 SER A N 1
ATOM 856 C CA . SER A 1 110 ? -3.973 13.068 -11.385 1.00 36.09 110 SER A CA 1
ATOM 857 C C . SER A 1 110 ? -4.908 13.221 -10.184 1.00 36.09 110 SER A C 1
ATOM 859 O O . SER A 1 110 ? -4.511 13.128 -9.025 1.00 36.09 110 SER A O 1
ATOM 861 N N . LEU A 1 111 ? -6.186 13.440 -10.489 1.00 38.97 111 LEU A N 1
ATOM 862 C CA . LEU A 1 111 ? -7.298 13.296 -9.556 1.00 38.97 111 LEU A CA 1
ATOM 863 C C . LEU A 1 111 ? -7.414 11.830 -9.095 1.00 38.97 111 LEU A C 1
ATOM 865 O O . LEU A 1 111 ? -7.619 10.921 -9.898 1.00 38.97 111 LEU A O 1
ATOM 869 N N . THR A 1 112 ? -7.267 11.629 -7.783 1.00 42.16 112 THR A N 1
ATOM 870 C CA . THR A 1 112 ? -8.072 10.707 -6.955 1.00 42.16 112 THR A CA 1
ATOM 871 C C . THR A 1 112 ? -8.362 9.307 -7.518 1.00 42.16 112 THR A C 1
ATOM 873 O O . THR A 1 112 ? -9.496 8.832 -7.539 1.00 42.16 112 THR A O 1
ATOM 876 N N . LYS A 1 113 ? -7.311 8.564 -7.861 1.00 42.00 113 LYS A N 1
ATOM 877 C CA . LYS A 1 113 ? -7.329 7.096 -7.845 1.00 42.00 113 LYS A CA 1
ATOM 878 C C . LYS A 1 113 ? -6.317 6.646 -6.804 1.00 42.00 113 LYS A C 1
ATOM 880 O O . LYS A 1 113 ? -5.166 7.065 -6.864 1.00 42.00 113 LYS A O 1
ATOM 885 N N . GLY A 1 114 ? -6.735 5.827 -5.834 1.00 45.75 114 GLY A N 1
ATOM 886 C CA . GLY A 1 114 ? -5.808 5.268 -4.846 1.00 45.75 114 GLY A CA 1
ATOM 887 C C . GLY A 1 114 ? -4.577 4.694 -5.551 1.00 45.75 114 GLY A C 1
ATOM 888 O O . GLY A 1 114 ? -4.695 4.167 -6.658 1.00 45.75 114 GLY A O 1
ATOM 889 N N . THR A 1 115 ? -3.396 4.798 -4.946 1.00 56.03 115 THR A N 1
ATOM 890 C CA . THR A 1 115 ? -2.108 4.396 -5.552 1.00 56.03 115 THR A CA 1
ATOM 891 C C . THR A 1 115 ? -2.160 3.018 -6.219 1.00 56.03 115 THR A C 1
ATOM 893 O O . THR A 1 115 ? -1.595 2.822 -7.288 1.00 56.03 115 THR A O 1
ATOM 896 N N . ASN A 1 116 ? -2.938 2.080 -5.671 1.00 59.28 116 ASN A N 1
ATOM 897 C CA . ASN A 1 116 ? -3.183 0.766 -6.274 1.00 59.28 116 ASN A CA 1
ATOM 898 C C . ASN A 1 116 ? -3.915 0.801 -7.626 1.00 59.28 116 ASN A C 1
ATOM 900 O O . ASN A 1 116 ? -3.608 -0.004 -8.504 1.00 59.28 116 ASN A O 1
ATOM 904 N N . ALA A 1 117 ? -4.883 1.698 -7.801 1.00 65.12 117 ALA A N 1
ATOM 905 C CA . ALA A 1 117 ? -5.579 1.892 -9.066 1.00 65.12 117 ALA A CA 1
ATOM 906 C C . ALA A 1 117 ? -4.649 2.527 -10.109 1.00 65.12 117 ALA A C 1
ATOM 908 O O . ALA A 1 117 ? -4.622 2.043 -11.236 1.00 65.12 117 ALA A O 1
ATOM 909 N N . ILE A 1 118 ? -3.810 3.491 -9.716 1.00 67.25 118 ILE A N 1
ATOM 910 C CA . ILE A 1 118 ? -2.763 4.060 -10.585 1.00 67.25 118 ILE A CA 1
ATOM 911 C C . ILE A 1 118 ? -1.784 2.959 -11.016 1.00 67.25 118 ILE A C 1
ATOM 913 O O . ILE A 1 118 ? -1.537 2.762 -12.199 1.00 67.25 118 ILE A O 1
ATOM 917 N N . TYR A 1 119 ? -1.313 2.138 -10.077 1.00 75.38 119 TYR A N 1
ATOM 918 C CA . TYR A 1 119 ? -0.389 1.037 -10.363 1.00 75.38 119 TYR A CA 1
ATOM 919 C C . TYR A 1 119 ? -1.002 -0.079 -11.207 1.00 75.38 119 TYR A C 1
ATOM 921 O O . TYR A 1 119 ? -0.301 -0.773 -11.945 1.00 75.38 119 TYR A O 1
ATOM 929 N N . LYS A 1 120 ? -2.310 -0.305 -11.081 1.00 78.19 120 LYS A N 1
ATOM 930 C CA . LYS A 1 120 ? -3.034 -1.204 -11.974 1.00 78.19 120 LYS A CA 1
ATOM 931 C C . LYS A 1 120 ? -3.095 -0.606 -13.379 1.00 78.19 120 LYS A C 1
ATOM 933 O O . LYS A 1 120 ? -2.714 -1.293 -14.315 1.00 78.19 120 LYS A O 1
ATOM 938 N N . GLN A 1 121 ? -3.461 0.668 -13.506 1.00 76.44 121 GLN A N 1
ATOM 939 C CA . GLN A 1 121 ? -3.515 1.363 -14.792 1.00 76.44 121 GLN A CA 1
ATOM 940 C C . GLN A 1 121 ? -2.160 1.383 -15.505 1.00 76.44 121 GLN A C 1
ATOM 942 O O . GLN A 1 121 ? -2.107 1.056 -16.681 1.00 76.44 121 GLN A O 1
ATOM 947 N N . GLU A 1 122 ? -1.063 1.673 -14.804 1.00 78.44 122 GLU A N 1
ATOM 948 C CA . GLU A 1 122 ? 0.292 1.617 -15.372 1.00 78.44 122 GLU A CA 1
ATOM 949 C C . GLU A 1 122 ? 0.639 0.220 -15.908 1.00 78.44 122 GLU A C 1
ATOM 951 O O . GLU A 1 122 ? 1.222 0.089 -16.984 1.00 78.44 122 GLU A O 1
ATOM 956 N N . ARG A 1 123 ? 0.294 -0.841 -15.162 1.00 79.62 123 ARG A N 1
ATOM 957 C CA . ARG A 1 123 ? 0.566 -2.231 -15.567 1.00 79.62 123 ARG A CA 1
ATOM 958 C C . ARG A 1 123 ? -0.273 -2.655 -16.759 1.00 79.62 123 ARG A C 1
ATOM 960 O O . ARG A 1 123 ? 0.276 -3.272 -17.669 1.00 79.62 123 ARG A O 1
ATOM 967 N N . ASP A 1 124 ? -1.561 -2.335 -16.736 1.00 77.62 124 ASP A N 1
ATOM 968 C CA . ASP A 1 124 ? -2.501 -2.675 -17.800 1.00 77.62 124 ASP A CA 1
ATOM 969 C C . ASP A 1 124 ? -2.142 -1.903 -19.079 1.00 77.62 124 ASP A C 1
ATOM 971 O O . ASP A 1 124 ? -2.102 -2.488 -20.158 1.00 77.62 124 ASP A O 1
ATOM 975 N N . PHE A 1 125 ? -1.752 -0.631 -18.948 1.00 79.81 125 PHE A N 1
ATOM 976 C CA . PHE A 1 125 ? -1.269 0.190 -20.055 1.00 79.81 125 PHE A CA 1
ATOM 977 C C . PHE A 1 125 ? 0.024 -0.360 -20.662 1.00 79.81 125 PHE A C 1
ATOM 979 O O . PHE A 1 125 ? 0.109 -0.543 -21.874 1.00 79.81 125 PHE A O 1
ATOM 986 N N . LEU A 1 126 ? 1.025 -0.677 -19.835 1.00 82.44 126 LEU A N 1
ATOM 987 C CA . LEU A 1 126 ? 2.268 -1.264 -20.331 1.00 82.44 126 LEU A CA 1
ATOM 988 C C . LEU A 1 126 ? 2.010 -2.614 -21.016 1.00 82.44 126 LEU A C 1
ATOM 990 O O . LEU A 1 126 ? 2.589 -2.883 -22.064 1.00 82.44 126 LEU A O 1
ATOM 994 N N . ALA A 1 127 ? 1.137 -3.452 -20.450 1.00 80.69 127 ALA A N 1
ATOM 995 C CA . ALA A 1 127 ? 0.750 -4.717 -21.068 1.00 80.69 127 ALA A CA 1
ATOM 996 C C . ALA A 1 127 ? 0.108 -4.482 -22.441 1.00 80.69 127 ALA A C 1
ATOM 998 O O . ALA A 1 127 ? 0.523 -5.096 -23.421 1.00 80.69 127 ALA A O 1
ATOM 999 N N . GLN A 1 128 ? -0.850 -3.558 -22.529 1.00 78.25 128 GLN A N 1
ATOM 1000 C CA . GLN A 1 128 ? -1.484 -3.184 -23.789 1.00 78.25 128 GLN A CA 1
ATOM 1001 C C . GLN A 1 128 ? -0.437 -2.713 -24.806 1.00 78.25 128 GLN A C 1
ATOM 1003 O O . GLN A 1 128 ? -0.362 -3.255 -25.900 1.00 78.25 128 GLN A O 1
ATOM 1008 N N . MET A 1 129 ? 0.460 -1.804 -24.426 1.00 81.56 129 MET A N 1
ATOM 1009 C CA . MET A 1 129 ? 1.530 -1.325 -25.307 1.00 81.56 129 MET A CA 1
ATOM 1010 C C . MET A 1 129 ? 2.476 -2.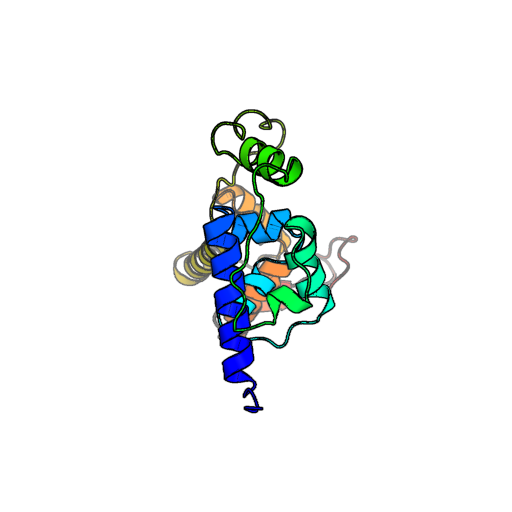434 -25.787 1.00 81.56 129 MET A C 1
ATOM 1012 O O . MET A 1 129 ? 2.964 -2.385 -26.907 1.00 81.56 129 MET A O 1
ATOM 1016 N N . ILE A 1 130 ? 2.747 -3.450 -24.972 1.00 80.38 130 ILE A N 1
ATOM 1017 C CA . ILE A 1 130 ? 3.618 -4.565 -25.370 1.00 80.38 130 ILE A CA 1
ATOM 1018 C C . ILE A 1 130 ? 2.893 -5.538 -26.314 1.00 80.38 130 ILE A C 1
ATOM 1020 O O . ILE A 1 130 ? 3.470 -6.031 -27.292 1.00 80.38 130 ILE A O 1
ATOM 1024 N N . TYR A 1 131 ? 1.630 -5.848 -26.019 1.00 78.62 131 TYR A N 1
ATOM 1025 C CA . TYR A 1 131 ? 0.894 -6.890 -26.731 1.00 78.62 131 TYR A CA 1
ATOM 1026 C C . TYR A 1 131 ? 0.161 -6.382 -27.968 1.00 78.62 131 TYR A C 1
ATOM 1028 O O . TYR A 1 131 ? 0.141 -7.092 -28.970 1.00 78.62 131 TYR A O 1
ATOM 1036 N N . THR A 1 132 ? -0.427 -5.187 -27.916 1.00 75.69 132 THR A N 1
ATOM 1037 C CA . THR A 1 132 ? -1.352 -4.702 -28.950 1.00 75.69 132 THR A CA 1
ATOM 1038 C C . THR A 1 132 ? -0.751 -3.665 -29.886 1.00 75.69 132 THR A C 1
ATOM 1040 O O . THR A 1 132 ? -1.364 -3.380 -30.908 1.00 75.69 132 THR A O 1
ATOM 1043 N N . THR A 1 133 ? 0.398 -3.067 -29.560 1.00 79.69 133 THR A N 1
ATOM 1044 C CA . THR A 1 133 ? 1.019 -2.042 -30.411 1.00 79.69 133 THR A CA 1
ATOM 1045 C C . THR A 1 133 ? 2.398 -2.471 -30.905 1.00 79.69 133 THR A C 1
ATOM 1047 O O . THR A 1 133 ? 3.056 -3.338 -30.330 1.00 79.69 133 THR A O 1
ATOM 1050 N N . GLU A 1 134 ? 2.849 -1.835 -31.986 1.00 81.50 134 GLU A N 1
ATOM 1051 C CA . GLU A 1 134 ? 4.201 -1.996 -32.541 1.00 81.50 134 GLU A CA 1
ATOM 1052 C C . GLU A 1 134 ? 5.237 -1.110 -31.834 1.00 81.50 134 GLU A C 1
ATOM 1054 O O . GLU A 1 134 ? 6.343 -0.886 -32.321 1.00 81.50 134 GLU A O 1
ATOM 1059 N N . TYR A 1 135 ? 4.898 -0.568 -30.665 1.00 81.50 135 TYR A N 1
ATOM 1060 C CA . TYR A 1 135 ? 5.731 0.416 -29.984 1.00 81.50 135 TYR A CA 1
ATOM 1061 C C . TYR A 1 135 ? 7.132 -0.118 -29.635 1.00 81.50 135 TYR A C 1
ATOM 1063 O O . TYR A 1 135 ? 8.120 0.613 -29.741 1.00 81.50 135 TYR A O 1
ATOM 1071 N N . PHE A 1 136 ? 7.214 -1.404 -29.282 1.00 83.31 136 PHE A N 1
ATOM 1072 C CA . PHE A 1 136 ? 8.464 -2.117 -29.009 1.00 83.31 136 PHE A CA 1
ATOM 1073 C C . PHE A 1 136 ? 9.074 -2.785 -30.250 1.00 83.31 136 PHE A C 1
ATOM 1075 O O . PHE A 1 136 ? 10.075 -3.481 -30.117 1.00 83.31 136 PHE A O 1
ATOM 1082 N N . SER A 1 137 ? 8.523 -2.593 -31.451 1.00 79.50 137 SER A N 1
ATOM 1083 C CA . SER A 1 137 ? 9.132 -3.117 -32.683 1.00 79.50 137 SER A CA 1
ATOM 1084 C C . SER A 1 137 ? 10.473 -2.440 -32.991 1.00 79.50 137 SER A C 1
ATOM 1086 O O . SER A 1 137 ? 11.324 -3.020 -33.659 1.00 79.50 137 SER A O 1
ATOM 1088 N N . THR A 1 138 ? 10.695 -1.230 -32.471 1.00 80.31 138 THR A N 1
ATOM 1089 C CA . THR A 1 138 ? 11.994 -0.551 -32.500 1.00 80.31 138 THR A CA 1
ATOM 1090 C C . THR A 1 138 ? 12.665 -0.576 -31.129 1.00 80.31 138 THR A C 1
ATOM 1092 O O . THR A 1 138 ? 12.012 -0.535 -30.088 1.00 80.31 138 THR A O 1
ATOM 1095 N N . ALA A 1 139 ? 13.998 -0.633 -31.127 1.00 81.12 139 ALA A N 1
ATOM 1096 C CA . ALA A 1 139 ? 14.802 -0.571 -29.912 1.00 81.12 139 ALA A CA 1
ATOM 1097 C C . ALA A 1 139 ? 14.656 0.793 -29.227 1.00 81.12 139 ALA A C 1
ATOM 1099 O O . ALA A 1 139 ? 15.010 1.818 -29.808 1.00 81.12 139 ALA A O 1
ATOM 1100 N N . ARG A 1 140 ? 14.166 0.799 -27.980 1.00 80.69 140 ARG A N 1
ATOM 1101 C CA . ARG A 1 140 ? 13.985 2.030 -27.192 1.00 80.69 140 ARG A CA 1
ATOM 1102 C C . ARG A 1 140 ? 14.667 1.975 -25.835 1.00 80.69 140 ARG A C 1
ATOM 1104 O O . ARG A 1 140 ? 14.752 0.918 -25.205 1.00 80.69 140 ARG A O 1
ATOM 1111 N N . THR A 1 141 ? 15.157 3.123 -25.380 1.00 81.44 141 THR A N 1
ATOM 1112 C CA . THR A 1 141 ? 15.724 3.288 -24.033 1.00 81.44 141 THR A CA 1
ATOM 1113 C C . THR A 1 141 ? 14.629 3.541 -22.999 1.00 81.44 141 THR A C 1
ATOM 1115 O O . THR A 1 141 ? 13.524 3.955 -23.342 1.00 81.44 141 THR A O 1
ATOM 1118 N N . LEU A 1 142 ? 14.933 3.337 -21.712 1.00 76.75 142 LEU A N 1
ATOM 1119 C CA . LEU A 1 142 ? 13.991 3.670 -20.633 1.00 76.75 142 LEU A CA 1
ATOM 1120 C C . LEU A 1 142 ? 13.564 5.139 -20.673 1.00 76.75 142 LEU A C 1
ATOM 1122 O O . LEU A 1 142 ? 12.393 5.422 -20.441 1.00 76.75 142 LEU A O 1
ATOM 1126 N N . ASP A 1 143 ? 14.476 6.050 -21.006 1.00 74.94 143 ASP A N 1
ATOM 1127 C CA . ASP A 1 143 ? 14.178 7.482 -21.070 1.00 74.94 143 ASP A CA 1
ATOM 1128 C C . ASP A 1 143 ? 13.241 7.817 -22.226 1.00 74.94 143 ASP A C 1
ATOM 1130 O O . ASP A 1 143 ? 12.311 8.595 -22.047 1.00 74.94 143 ASP A O 1
ATOM 1134 N N . GLN A 1 144 ? 13.447 7.196 -23.392 1.00 77.38 144 GLN A N 1
ATOM 1135 C CA . GLN A 1 144 ? 12.541 7.341 -24.533 1.00 77.38 144 GLN A CA 1
ATOM 1136 C C . GLN A 1 144 ? 11.154 6.805 -24.190 1.00 77.38 144 GLN A C 1
ATOM 1138 O O . GLN A 1 144 ? 10.163 7.486 -24.417 1.00 77.38 144 GLN A O 1
ATOM 1143 N N . ILE A 1 145 ? 11.085 5.627 -23.563 1.00 79.31 145 ILE A N 1
ATOM 1144 C CA . ILE A 1 145 ? 9.811 5.033 -23.147 1.00 79.31 145 ILE A CA 1
ATOM 1145 C C . ILE A 1 145 ? 9.1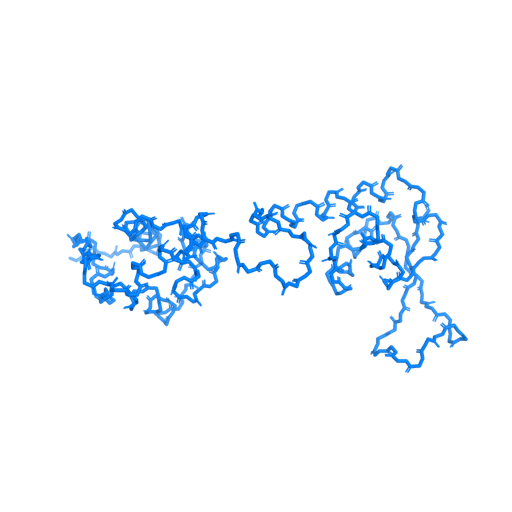10 5.916 -22.111 1.00 79.31 145 ILE A C 1
ATOM 1147 O O . ILE A 1 145 ? 7.907 6.139 -22.198 1.00 79.31 145 ILE A O 1
ATOM 1151 N N . THR A 1 146 ? 9.860 6.463 -21.156 1.00 76.19 146 THR A N 1
ATOM 1152 C CA . THR A 1 146 ? 9.322 7.346 -20.114 1.00 76.19 146 THR A CA 1
ATOM 1153 C C . THR A 1 146 ? 8.813 8.666 -20.701 1.00 76.19 146 THR A C 1
ATOM 1155 O O . THR A 1 146 ? 7.720 9.109 -20.350 1.00 76.19 146 THR A O 1
ATOM 1158 N N . ALA A 1 147 ? 9.568 9.275 -21.619 1.00 75.38 147 ALA A N 1
ATOM 1159 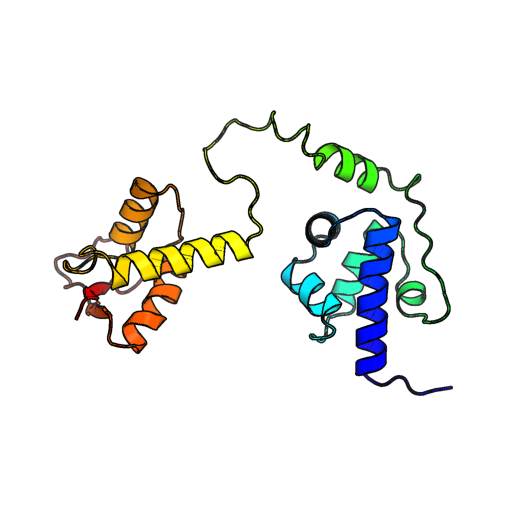C CA . ALA A 1 147 ? 9.181 10.509 -22.296 1.00 75.38 147 ALA A CA 1
ATOM 1160 C C . ALA A 1 147 ? 7.944 10.308 -23.185 1.00 75.38 147 ALA A C 1
ATOM 1162 O O . ALA A 1 147 ? 6.992 11.083 -23.097 1.00 75.38 147 ALA A O 1
ATOM 1163 N N . ASP A 1 148 ? 7.921 9.236 -23.980 1.00 77.50 148 ASP A N 1
ATOM 1164 C CA . ASP A 1 148 ? 6.798 8.906 -24.859 1.00 77.50 148 ASP A CA 1
ATOM 1165 C C . ASP A 1 148 ? 5.530 8.598 -24.048 1.00 77.50 148 ASP A C 1
ATOM 1167 O O . ASP A 1 148 ? 4.444 9.059 -24.392 1.00 77.50 148 ASP A O 1
ATOM 1171 N N . PHE A 1 149 ? 5.646 7.861 -22.937 1.00 76.12 149 PHE A N 1
ATOM 1172 C CA . PHE A 1 149 ? 4.502 7.534 -22.076 1.00 76.12 149 PHE A CA 1
ATOM 1173 C C . PHE A 1 149 ? 3.935 8.773 -21.376 1.00 76.12 149 PHE A C 1
ATOM 1175 O O . PHE A 1 149 ? 2.711 8.913 -21.268 1.00 76.12 149 PHE A O 1
ATOM 1182 N N . GLY A 1 150 ? 4.812 9.694 -20.963 1.00 70.12 150 GLY A N 1
ATOM 1183 C CA . GLY A 1 150 ? 4.415 10.998 -20.439 1.00 70.12 150 GLY A CA 1
ATOM 1184 C C . GLY A 1 150 ? 3.674 11.841 -21.481 1.00 70.12 150 GLY A C 1
ATOM 1185 O O . GLY A 1 150 ? 2.648 12.440 -21.158 1.00 70.12 150 GLY A O 1
ATOM 1186 N N . ALA A 1 151 ? 4.140 11.835 -22.735 1.00 71.50 151 ALA A N 1
ATOM 1187 C CA . ALA A 1 151 ? 3.538 12.591 -23.833 1.00 71.50 151 ALA A CA 1
ATOM 1188 C C . ALA A 1 151 ? 2.202 12.004 -24.326 1.00 71.50 151 ALA A C 1
ATOM 1190 O O . ALA A 1 151 ? 1.291 12.757 -24.659 1.00 71.50 151 ALA A O 1
ATOM 1191 N N . MET A 1 152 ? 2.071 10.675 -24.374 1.00 66.25 152 MET A N 1
ATOM 1192 C CA . MET A 1 152 ? 0.905 10.009 -24.965 1.00 66.25 152 MET A CA 1
ATOM 1193 C C . MET A 1 152 ? -0.315 9.973 -24.044 1.00 66.25 152 MET A C 1
ATOM 1195 O O . MET A 1 152 ? -1.431 10.083 -24.536 1.00 66.25 152 MET A O 1
ATOM 1199 N N . ASN A 1 153 ? -0.131 9.790 -22.731 1.00 56.41 153 ASN A N 1
ATOM 1200 C CA . ASN A 1 153 ? -1.252 9.463 -21.838 1.00 56.41 153 ASN A CA 1
ATOM 1201 C C . ASN A 1 153 ? -1.225 10.161 -20.473 1.00 56.41 153 ASN A C 1
ATOM 1203 O O . ASN A 1 153 ? -2.001 9.782 -19.599 1.00 56.41 153 ASN A O 1
ATOM 1207 N N . GLN A 1 154 ? -0.351 11.155 -20.262 1.00 57.53 154 GLN A N 1
ATOM 1208 C CA . GLN A 1 154 ? -0.211 11.854 -18.970 1.00 57.53 154 GLN A CA 1
ATOM 1209 C C . GLN A 1 154 ? 0.132 10.905 -17.798 1.00 57.53 154 GLN A C 1
ATOM 1211 O O . GLN A 1 154 ? -0.037 11.257 -16.632 1.00 57.53 154 GLN A O 1
ATOM 1216 N N . ILE A 1 155 ? 0.627 9.692 -18.086 1.00 61.16 155 ILE A N 1
ATOM 1217 C CA . ILE A 1 155 ? 1.058 8.729 -17.069 1.00 61.16 155 ILE A CA 1
ATOM 1218 C C . ILE A 1 155 ? 2.544 8.968 -16.799 1.00 61.16 155 ILE A C 1
ATOM 1220 O O . ILE A 1 155 ? 3.404 8.635 -17.614 1.00 61.16 155 ILE A O 1
ATOM 1224 N N . LEU A 1 156 ? 2.851 9.527 -15.630 1.00 65.88 156 LEU A N 1
ATOM 1225 C CA . LEU A 1 156 ? 4.220 9.757 -15.168 1.00 65.88 156 LEU A CA 1
ATOM 1226 C C . LEU A 1 156 ? 4.774 8.493 -14.496 1.00 65.88 156 LEU A C 1
ATOM 1228 O O . LEU A 1 156 ? 4.713 8.342 -13.276 1.00 65.88 156 LEU A O 1
ATOM 1232 N N . ILE A 1 157 ? 5.324 7.574 -15.292 1.00 73.00 157 ILE A N 1
ATOM 1233 C CA . ILE A 1 157 ? 6.027 6.394 -14.765 1.00 73.00 157 ILE A CA 1
ATOM 1234 C C . ILE A 1 157 ? 7.492 6.755 -14.526 1.00 73.00 157 ILE A C 1
ATOM 1236 O O . ILE A 1 157 ? 8.177 7.193 -15.443 1.00 73.00 157 ILE A O 1
ATOM 1240 N N . SER A 1 158 ? 8.010 6.545 -13.314 1.00 72.81 158 SER A N 1
ATOM 1241 C CA . SER A 1 158 ? 9.439 6.761 -13.064 1.00 72.81 158 SER A CA 1
ATOM 1242 C C . SER A 1 158 ? 10.308 5.711 -13.786 1.00 72.81 158 SER A C 1
ATOM 1244 O O . SER A 1 158 ? 9.909 4.542 -13.867 1.00 72.81 158 SER A O 1
ATOM 1246 N N . PRO A 1 159 ? 11.525 6.064 -14.248 1.00 68.06 159 PRO A N 1
ATOM 1247 C CA . PRO A 1 159 ? 12.405 5.133 -14.967 1.00 68.06 159 PRO A CA 1
ATOM 1248 C C . PRO A 1 159 ? 12.718 3.850 -14.181 1.00 68.06 159 PRO A C 1
ATOM 1250 O O . PRO A 1 159 ? 12.721 2.750 -14.738 1.00 68.06 159 PRO A O 1
ATOM 1253 N N . GLU A 1 160 ? 12.907 3.964 -12.863 1.00 71.38 160 GLU A N 1
ATOM 1254 C CA . GLU A 1 160 ? 13.157 2.817 -11.979 1.00 71.38 160 GLU A CA 1
ATOM 1255 C C . GLU A 1 160 ? 11.962 1.864 -11.904 1.00 71.38 160 GLU A C 1
ATOM 1257 O O . GLU A 1 160 ? 12.104 0.639 -11.939 1.00 71.38 160 GLU A O 1
ATOM 1262 N N . ARG A 1 161 ? 10.751 2.416 -11.856 1.00 72.69 161 ARG A N 1
ATOM 1263 C CA . ARG A 1 161 ? 9.523 1.629 -11.815 1.00 72.69 161 ARG A CA 1
ATOM 1264 C C . ARG A 1 161 ? 9.259 0.942 -13.149 1.00 72.69 161 ARG A C 1
ATOM 1266 O O . ARG A 1 161 ? 8.961 -0.253 -13.171 1.00 72.69 161 ARG A O 1
ATOM 1273 N N . LEU A 1 162 ? 9.445 1.664 -14.251 1.00 81.31 162 LEU A N 1
ATOM 1274 C CA . LEU A 1 162 ? 9.347 1.117 -15.598 1.00 81.31 162 LEU A CA 1
ATOM 1275 C C . LEU A 1 162 ? 10.332 -0.044 -15.794 1.00 81.31 162 LEU A C 1
ATOM 1277 O O . LEU A 1 162 ? 9.953 -1.104 -16.290 1.00 81.31 162 LEU A O 1
ATOM 1281 N N . ARG A 1 163 ? 11.574 0.102 -15.320 1.00 79.12 163 ARG A N 1
ATOM 1282 C CA . ARG A 1 163 ? 12.586 -0.962 -15.335 1.00 79.12 163 ARG A CA 1
ATOM 1283 C C . ARG A 1 163 ? 12.120 -2.220 -14.599 1.00 79.12 163 ARG A C 1
ATOM 1285 O O . ARG A 1 163 ? 12.313 -3.327 -15.106 1.00 79.12 163 ARG A O 1
ATOM 1292 N N . ILE A 1 164 ? 11.513 -2.073 -13.419 1.00 78.81 164 ILE A N 1
ATOM 1293 C CA . ILE A 1 164 ? 10.959 -3.201 -12.651 1.00 78.81 164 ILE A CA 1
ATOM 1294 C C . ILE A 1 164 ? 9.830 -3.881 -13.433 1.00 78.81 164 ILE A C 1
ATOM 1296 O O . ILE A 1 164 ? 9.787 -5.109 -13.507 1.00 78.81 164 ILE A O 1
ATOM 1300 N N . MET A 1 165 ? 8.941 -3.101 -14.050 1.00 81.19 165 MET A N 1
ATOM 1301 C CA . MET A 1 165 ? 7.811 -3.631 -14.813 1.00 81.19 165 MET A CA 1
ATOM 1302 C C . MET A 1 165 ? 8.263 -4.369 -16.080 1.00 81.19 165 MET A C 1
ATOM 1304 O O . MET A 1 165 ? 7.804 -5.482 -16.333 1.00 81.19 165 MET A O 1
ATOM 1308 N N . LEU A 1 166 ? 9.209 -3.804 -16.835 1.00 82.19 166 LEU A N 1
ATOM 1309 C CA . LEU A 1 166 ? 9.760 -4.412 -18.050 1.00 82.19 166 LEU A CA 1
ATOM 1310 C C . LEU A 1 166 ? 10.531 -5.704 -17.761 1.00 82.19 166 LEU A C 1
ATOM 1312 O O . LEU A 1 166 ? 10.489 -6.629 -18.570 1.00 82.19 166 LEU A O 1
ATOM 1316 N N . LYS A 1 167 ? 11.168 -5.829 -16.585 1.00 81.94 167 LYS A N 1
ATOM 1317 C CA . LYS A 1 167 ? 11.876 -7.056 -16.174 1.00 81.94 167 LYS A CA 1
ATOM 1318 C C . LYS A 1 167 ? 10.982 -8.300 -16.245 1.00 81.94 167 LYS A C 1
ATOM 1320 O O . LYS A 1 167 ? 11.473 -9.368 -16.599 1.00 81.94 167 LYS A O 1
ATOM 1325 N N . LYS A 1 168 ? 9.685 -8.163 -15.946 1.00 83.38 168 LYS A N 1
ATOM 1326 C CA . LYS A 1 168 ? 8.712 -9.259 -16.050 1.00 83.38 168 LYS A CA 1
ATOM 1327 C C . LYS A 1 168 ? 8.572 -9.756 -17.491 1.00 83.38 168 LYS A C 1
ATOM 1329 O O . LYS A 1 168 ? 8.626 -10.955 -17.715 1.00 83.38 168 LYS A O 1
ATOM 1334 N N . TYR A 1 169 ? 8.425 -8.842 -18.446 1.00 80.50 169 TYR A N 1
ATOM 1335 C CA . TYR A 1 169 ? 8.222 -9.174 -19.860 1.00 80.50 169 TYR A CA 1
ATOM 1336 C C . TYR A 1 169 ? 9.502 -9.663 -20.539 1.00 80.50 169 TYR A C 1
ATOM 1338 O O . TYR A 1 169 ? 9.438 -10.516 -21.418 1.00 80.50 169 TYR A O 1
ATOM 1346 N N . VAL A 1 170 ? 10.664 -9.197 -20.069 1.00 81.31 170 VAL A N 1
ATOM 1347 C CA . VAL A 1 170 ? 11.962 -9.765 -20.459 1.00 81.31 170 VAL A CA 1
ATOM 1348 C C . VAL A 1 170 ? 12.106 -11.202 -19.955 1.00 81.31 170 VAL A C 1
ATOM 1350 O O . VAL A 1 170 ? 12.510 -12.081 -20.704 1.00 81.31 170 VAL A O 1
ATOM 1353 N N . GLY A 1 171 ? 11.724 -11.472 -18.702 1.00 75.25 171 GLY A N 1
ATOM 1354 C CA . GLY A 1 171 ? 11.731 -12.834 -18.152 1.00 75.25 171 GLY A CA 1
ATOM 1355 C C . GLY A 1 171 ? 10.705 -13.780 -18.789 1.00 75.25 171 GLY A C 1
ATOM 1356 O O . GLY A 1 171 ? 10.843 -14.988 -18.657 1.00 75.25 171 GLY A O 1
ATOM 1357 N N . GLN A 1 172 ? 9.692 -13.240 -19.469 1.00 78.31 172 GLN A N 1
ATOM 1358 C CA . GLN A 1 172 ? 8.683 -13.991 -20.223 1.00 78.31 172 GLN A CA 1
ATOM 1359 C C . GLN A 1 172 ? 9.044 -14.156 -21.711 1.00 78.31 172 GLN A C 1
ATOM 1361 O O . GLN A 1 172 ? 8.213 -14.628 -22.475 1.00 78.31 172 GLN A O 1
ATOM 1366 N N . GLU A 1 173 ? 10.247 -13.743 -22.126 1.00 79.50 173 GLU A N 1
ATOM 1367 C CA . GLU A 1 173 ? 10.720 -13.755 -23.522 1.00 79.50 173 GLU A CA 1
ATOM 1368 C C . GLU A 1 173 ? 9.882 -12.935 -24.519 1.00 79.50 173 GLU A C 1
ATOM 1370 O O . GLU A 1 173 ? 10.022 -13.089 -25.730 1.00 79.50 173 GLU A O 1
ATOM 1375 N N . ILE A 1 174 ? 9.034 -12.030 -24.031 1.00 79.31 174 ILE A N 1
ATOM 1376 C CA . ILE A 1 174 ? 8.223 -11.145 -24.881 1.00 79.31 174 ILE A CA 1
ATOM 1377 C C . ILE A 1 174 ? 9.057 -9.954 -25.358 1.00 79.31 174 ILE A C 1
ATOM 1379 O O . ILE A 1 174 ? 8.889 -9.469 -26.476 1.00 79.31 174 ILE A O 1
ATOM 1383 N N . LEU A 1 175 ? 9.951 -9.473 -24.491 1.00 82.94 175 LEU A N 1
ATOM 1384 C CA . LEU A 1 175 ? 10.887 -8.399 -24.794 1.00 82.94 175 LEU A CA 1
ATOM 1385 C C . LEU A 1 175 ? 12.324 -8.905 -24.679 1.00 82.94 175 LEU A C 1
ATOM 1387 O O . LEU A 1 175 ? 12.683 -9.581 -23.717 1.00 82.94 175 LEU A O 1
ATOM 1391 N N . GLU A 1 176 ? 13.175 -8.496 -25.606 1.00 83.12 176 GLU A N 1
ATOM 1392 C CA . GLU A 1 176 ? 14.618 -8.612 -25.477 1.00 83.12 176 GLU A CA 1
ATOM 1393 C C . GLU A 1 176 ? 15.221 -7.349 -24.864 1.00 83.12 176 GLU A C 1
ATOM 1395 O O . GLU A 1 176 ? 14.691 -6.238 -24.961 1.00 83.12 176 GLU A O 1
ATOM 1400 N N . LYS A 1 177 ? 16.372 -7.536 -24.218 1.00 81.94 177 LYS A N 1
ATOM 1401 C CA . LYS A 1 177 ? 17.134 -6.472 -23.575 1.00 81.94 177 LYS A CA 1
ATOM 1402 C C . LYS A 1 177 ? 18.575 -6.502 -24.077 1.00 81.94 177 LYS A C 1
ATOM 1404 O O . LYS A 1 177 ? 19.328 -7.404 -23.714 1.00 81.94 177 LYS A O 1
ATOM 1409 N N . LYS A 1 178 ? 18.986 -5.499 -24.860 1.00 80.69 178 LYS A N 1
ATOM 1410 C CA . LYS A 1 178 ? 20.372 -5.358 -25.359 1.00 80.69 178 LYS A CA 1
ATOM 1411 C C . LYS A 1 178 ? 21.087 -4.191 -24.691 1.00 80.69 178 LYS A C 1
ATOM 1413 O O . LYS A 1 178 ? 20.483 -3.173 -24.377 1.00 80.69 178 LYS A O 1
ATOM 1418 N N . VAL A 1 179 ? 22.382 -4.350 -24.429 1.00 77.88 179 VAL A N 1
ATOM 1419 C CA . VAL A 1 179 ? 23.218 -3.284 -23.855 1.00 77.88 179 VAL A CA 1
ATOM 1420 C C . VAL A 1 179 ? 23.439 -2.206 -24.913 1.00 77.88 179 VAL A C 1
ATOM 1422 O O . VAL A 1 179 ? 23.781 -2.541 -26.045 1.00 77.88 179 VAL A O 1
ATOM 1425 N N . ILE A 1 180 ? 23.306 -0.929 -24.543 1.00 72.62 180 ILE A N 1
ATOM 1426 C CA . ILE A 1 180 ? 23.605 0.170 -25.470 1.00 72.62 180 ILE A CA 1
ATOM 1427 C C . ILE A 1 180 ? 25.117 0.189 -25.785 1.00 72.62 180 ILE A C 1
ATOM 1429 O O . ILE A 1 180 ? 25.941 0.203 -24.844 1.00 72.62 180 ILE A O 1
ATOM 1433 N N . PRO A 1 181 ? 25.505 0.195 -27.079 1.00 69.25 181 PRO A N 1
ATOM 1434 C CA . PRO A 1 181 ? 26.893 0.333 -27.509 1.00 69.25 181 PRO A CA 1
ATOM 1435 C C . PRO A 1 181 ? 27.547 1.583 -26.915 1.00 69.25 181 PRO A C 1
ATOM 1437 O O . PRO A 1 181 ? 26.909 2.617 -26.748 1.00 69.25 181 PRO A O 1
ATOM 1440 N N . LYS A 1 182 ? 28.845 1.515 -26.591 1.00 59.88 182 LYS A N 1
ATOM 1441 C CA . LYS A 1 182 ? 29.566 2.641 -25.961 1.00 59.88 182 LYS A CA 1
ATOM 1442 C C . LYS A 1 182 ? 29.509 3.943 -26.776 1.00 59.88 182 LYS A C 1
ATOM 1444 O O . LYS A 1 182 ? 29.567 5.002 -26.165 1.00 59.88 182 LYS A O 1
ATOM 1449 N N . ALA A 1 183 ? 29.377 3.854 -28.100 1.00 61.44 183 ALA A N 1
ATOM 1450 C CA . ALA A 1 183 ? 29.328 4.998 -29.011 1.00 61.44 183 ALA A CA 1
ATOM 1451 C C . ALA A 1 183 ? 28.046 5.848 -28.892 1.00 61.44 183 ALA A C 1
ATOM 1453 O O . ALA A 1 183 ? 28.069 7.020 -29.242 1.00 61.44 183 ALA A O 1
ATOM 1454 N N . GLU A 1 184 ? 26.952 5.286 -28.370 1.00 58.72 184 GLU A N 1
ATOM 1455 C CA . GLU A 1 184 ? 25.638 5.951 -28.283 1.00 58.72 184 GLU A CA 1
ATOM 1456 C C . GLU A 1 184 ? 25.283 6.391 -26.852 1.00 58.72 184 GLU A C 1
ATOM 1458 O O . GLU A 1 184 ? 24.160 6.810 -26.569 1.00 58.72 184 GLU A O 1
ATOM 1463 N N . ARG A 1 185 ? 26.225 6.275 -25.909 1.00 60.09 185 ARG A N 1
ATOM 1464 C CA . ARG A 1 185 ? 25.978 6.602 -24.499 1.00 60.09 185 ARG A CA 1
ATOM 1465 C C . ARG A 1 185 ? 26.008 8.106 -24.276 1.00 60.09 185 ARG A C 1
ATOM 1467 O O . ARG A 1 185 ? 26.974 8.770 -24.646 1.00 60.09 185 ARG A O 1
ATOM 1474 N N . LYS A 1 186 ? 25.000 8.626 -23.575 1.00 59.06 186 LYS A N 1
ATOM 1475 C CA . LYS A 1 186 ? 25.064 9.982 -23.025 1.00 59.06 186 LYS A CA 1
ATOM 1476 C C . LYS A 1 186 ? 26.017 10.002 -21.815 1.00 59.06 186 LYS A C 1
ATOM 1478 O O . LYS A 1 186 ? 26.027 9.048 -21.037 1.00 59.06 186 LYS A O 1
ATOM 1483 N N . PRO A 1 187 ? 26.817 11.069 -21.634 1.00 52.31 187 PRO A N 1
ATOM 1484 C CA . PRO A 1 187 ? 27.836 11.149 -20.581 1.00 52.31 187 PRO A CA 1
ATOM 1485 C C . PRO A 1 187 ? 27.272 11.214 -19.148 1.00 52.31 187 PRO A C 1
ATOM 1487 O O . PRO A 1 187 ? 28.030 11.075 -18.194 1.00 52.31 187 PRO A O 1
ATOM 1490 N N . THR A 1 188 ? 25.961 11.400 -18.983 1.00 52.47 188 THR A N 1
ATOM 1491 C CA . THR A 1 188 ? 25.280 11.600 -17.694 1.00 52.47 188 THR A CA 1
ATOM 1492 C C . THR A 1 188 ? 24.583 10.360 -17.120 1.00 52.47 188 THR A C 1
ATOM 1494 O O . THR A 1 188 ? 23.912 10.489 -16.100 1.00 52.47 188 THR A O 1
ATOM 1497 N N . ASP A 1 189 ? 24.736 9.168 -17.709 1.00 51.06 189 ASP A N 1
ATOM 1498 C CA . ASP A 1 189 ? 24.031 7.958 -17.251 1.00 51.06 189 ASP A CA 1
ATOM 1499 C C . ASP A 1 189 ? 24.798 7.171 -16.160 1.00 51.06 189 ASP A C 1
ATOM 1501 O O . ASP A 1 189 ? 25.836 6.566 -16.450 1.00 51.06 189 ASP A O 1
ATOM 1505 N N . PRO A 1 190 ? 24.285 7.079 -14.914 1.00 47.25 190 PRO A N 1
ATOM 1506 C CA . PRO A 1 190 ? 24.956 6.379 -13.813 1.00 47.25 190 PRO A CA 1
ATOM 1507 C C . PRO A 1 190 ? 24.796 4.844 -13.849 1.00 47.25 190 PRO A C 1
ATOM 1509 O O . PRO A 1 190 ? 25.328 4.142 -12.989 1.00 47.25 190 PRO A O 1
ATOM 1512 N N . SER A 1 191 ? 24.082 4.272 -14.826 1.00 53.50 191 SER A N 1
ATOM 1513 C CA . SER A 1 191 ? 23.874 2.821 -14.946 1.00 53.50 191 SER A CA 1
ATOM 1514 C C . SER A 1 191 ? 23.958 2.364 -16.397 1.00 53.50 191 SER A C 1
ATOM 1516 O O . SER A 1 191 ? 23.597 3.115 -17.292 1.00 53.50 191 SER A O 1
ATOM 1518 N N . ARG A 1 192 ? 24.414 1.122 -16.643 1.00 57.28 192 ARG A N 1
ATOM 1519 C CA . ARG A 1 192 ? 24.499 0.533 -17.996 1.00 57.28 192 ARG A CA 1
ATOM 1520 C C . ARG A 1 192 ? 23.126 0.654 -18.675 1.00 57.28 192 ARG A C 1
ATOM 1522 O O . ARG A 1 192 ? 22.217 -0.062 -18.248 1.00 57.28 192 ARG A O 1
ATOM 1529 N N . PRO A 1 193 ? 22.955 1.508 -19.694 1.00 70.19 193 PRO A N 1
ATOM 1530 C CA . PRO A 1 193 ? 21.647 1.692 -20.284 1.00 70.19 193 PRO A CA 1
ATOM 1531 C C . PRO A 1 193 ? 21.374 0.526 -21.242 1.00 70.19 193 PRO A C 1
ATOM 1533 O O . PRO A 1 193 ? 22.299 -0.085 -21.796 1.00 70.19 193 PRO A O 1
ATOM 1536 N N . TYR A 1 194 ? 20.102 0.158 -21.375 1.00 78.25 194 TYR A N 1
ATOM 1537 C CA . TYR A 1 194 ? 19.664 -0.974 -22.188 1.00 78.25 194 TYR A CA 1
ATOM 1538 C C . TYR A 1 194 ? 18.555 -0.547 -23.143 1.00 78.25 194 TYR A C 1
ATOM 1540 O O . TYR A 1 194 ? 17.688 0.243 -22.768 1.00 78.25 194 TYR A O 1
ATOM 1548 N N . PHE A 1 195 ? 18.573 -1.127 -24.337 1.00 80.50 195 PHE A N 1
ATOM 1549 C CA . PHE A 1 195 ? 17.459 -1.110 -25.267 1.00 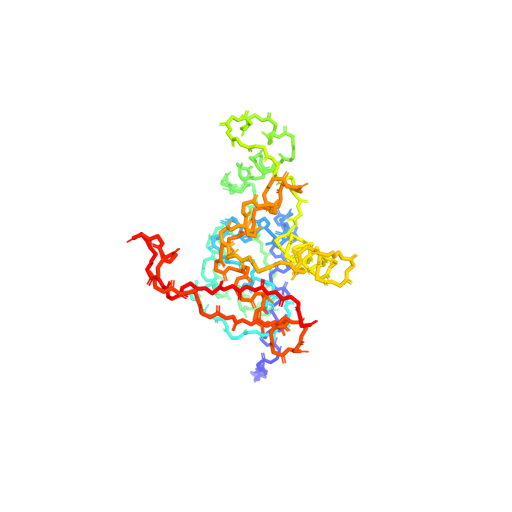80.50 195 PHE A CA 1
ATOM 1550 C C . PHE A 1 195 ? 16.478 -2.230 -24.940 1.00 80.50 195 PHE A C 1
ATOM 1552 O O . PHE A 1 195 ? 16.902 -3.355 -24.665 1.00 80.50 195 PHE A O 1
ATOM 1559 N N . TYR A 1 196 ? 15.189 -1.916 -25.020 1.00 82.75 196 TYR A N 1
ATOM 1560 C CA . TYR A 1 196 ? 14.084 -2.865 -24.953 1.00 82.75 196 TYR A CA 1
ATOM 1561 C C . TYR A 1 196 ? 13.381 -2.892 -26.309 1.00 82.75 196 TYR A C 1
ATOM 1563 O O . TYR A 1 196 ? 13.087 -1.835 -26.868 1.00 82.75 196 TYR A O 1
ATOM 1571 N N . PHE A 1 197 ? 13.133 -4.087 -26.833 1.00 83.06 197 PHE A N 1
ATOM 1572 C CA . PHE A 1 197 ? 12.398 -4.312 -28.079 1.00 83.06 197 PHE A CA 1
ATOM 1573 C C . PHE A 1 197 ? 11.706 -5.674 -28.029 1.00 83.06 197 PHE A C 1
ATOM 1575 O O . PHE A 1 197 ? 12.078 -6.534 -27.231 1.00 83.06 197 PHE A O 1
ATOM 1582 N N . LYS A 1 198 ? 10.667 -5.849 -28.836 1.00 82.94 198 LYS A N 1
ATOM 1583 C CA . LYS A 1 198 ? 9.912 -7.093 -28.955 1.00 82.94 198 LYS A CA 1
ATOM 1584 C C . LYS A 1 198 ? 10.759 -8.126 -29.692 1.00 82.94 198 LYS A C 1
ATOM 1586 O O . LYS A 1 198 ? 11.492 -7.766 -30.613 1.00 82.94 198 LYS A O 1
ATOM 1591 N N . LYS A 1 199 ? 10.691 -9.370 -29.225 1.00 71.88 199 LYS A N 1
ATOM 1592 C CA . LYS A 1 199 ? 11.311 -10.507 -29.908 1.00 71.88 199 LYS A CA 1
ATOM 1593 C C . LYS A 1 199 ? 10.588 -10.806 -31.219 1.00 71.88 199 LYS A C 1
ATOM 1595 O O . LYS A 1 199 ? 9.350 -10.606 -31.253 1.00 71.88 199 LYS A O 1
#

Sequence (199 aa):
MRKLSDLDLANLISKRIFEIGDLTELSLDSMAIFTGVSYSTLRSISKASLSISLDSFARICSPFNISLSDFFDPQKVLSIDCKKLEELNLFKMASSPLRNQKRDLVSPISLTKGTNAIYKQERDFLAQMIYTTEYFSTARTLDQITADFGAMNQILISPERLRIMLKKYVGQEILEKKVIPKAERKPTDPSRPYFYFKK

Foldseek 3Di:
DDDDDLQNQLCLQLVLLVLCCVQLVHDLVLLCVLLVHDSVVNVCSNVSHDDDDPVSVCSSQVLQVHDPVQSRDSPHRDDGPNVPNPVSVVSCVCPPPVNVPPPPPDDDDDPDDPPVVLVVVVLVVVVCCLPPHQNQQDWDWLVRVQVVCCVPPVNRDDSVRVVVSVVVCCVVLQKDKAFDPPVPDDPPDPDGIITIHGD

InterPro domains:
  IPR001387 Cro/C1-type, helix-turn-helix domain [PS50943] (26-71)
  IPR010982 Lambda repressor-like, DNA-binding domain superfamily [G3DSA:1.10.260.40] (8-79)
  IPR010982 Lambda repressor-like, DNA-binding domain superfamily [SSF47413] (11-74)

pLDDT: mean 73.98, std 14.59, range [33.0, 90.94]

Organism: NCBI:txid1416778

Secondary structure (DSSP, 8-state):
-PPPPHHHHHHHHHHHHHHHHHHHT--HHHHHHHHT--HHHHHHHTTT-----HHHHHHHHGGGT--HHHHH-TTPPP---TTT-HHHHHHHHHHSTTTGGG---S-----S--HHHHHHHHHHHHHHHHHTSSGGGS-EEHHHHHHHHHHHH-----HHHHHHHHHHHHHTTSEEEEEPPGGG--TT-SS--EEEEE-

Radius of gyration: 23.44 Å; chains: 1; bounding box: 45×43×65 Å